Protein AF-0000000075210326 (afdb_homodimer)

Solvent-accessible surface area (backbone atoms only — not comparable to full-atom values): 16883 Å² total; per-residue (Å²): 134,67,89,59,64,75,85,53,60,90,52,55,66,62,52,62,64,33,47,84,42,74,38,78,44,69,46,50,78,90,45,45,40,100,87,65,28,50,34,75,48,53,53,46,46,52,51,47,56,32,49,53,53,49,34,49,74,72,54,50,42,68,47,45,66,36,90,82,41,57,40,36,78,38,71,43,32,43,36,39,40,54,69,43,90,50,46,75,69,36,42,40,38,32,26,42,34,67,70,48,75,60,66,34,34,35,34,35,37,37,42,28,21,36,85,84,67,46,67,28,32,39,33,38,35,33,40,32,32,26,26,64,89,77,70,39,80,35,66,56,54,69,70,58,45,50,54,56,50,50,52,37,49,59,36,71,99,132,67,89,60,62,76,84,54,59,89,51,54,67,63,52,61,64,34,48,84,42,73,37,79,46,68,47,50,80,89,46,47,40,98,86,65,28,50,34,75,47,53,54,47,47,52,51,46,56,34,48,54,55,49,35,49,75,72,52,50,41,69,48,45,67,37,90,81,41,56,40,36,76,39,71,43,32,42,36,38,39,55,68,42,91,49,47,76,71,37,42,40,38,30,25,44,34,66,70,47,76,60,66,33,32,35,34,35,38,38,42,29,22,37,85,84,67,46,67,29,30,39,34,38,34,32,40,33,31,26,26,66,89,76,70,37,80,34,67,56,53,68,70,58,47,50,54,54,50,49,52,38,50,57,36,72,98

Organism: NCBI:txid2021314

Radius of gyration: 19.9 Å; Cα contacts (8 Å, |Δi|>4): 584; chains: 2; bounding box: 48×57×44 Å

pLDDT: mean 94.74, std 9.64, range [28.62, 98.94]

Nearest PDB structures (foldseek):
  6fdg-assembly1_D  TM=8.871E-01  e=4.784E-11  Staphylococcus aureus
  4k00-assembly1_A  TM=8.869E-01  e=6.833E-11  Synechocystis sp. PCC 6803 substr. Kazusa
  5kl9-assembly1_B  TM=9.007E-01  e=1.666E-10  Escherichia coli O157:H7
  3ck1-assembly1_A  TM=8.760E-01  e=6.833E-11  Cupriavidus pinatubonensis JMP134
  5eo2-assembly2_C  TM=8.445E-01  e=1.052E-09  Staphylococcus aureus subsp. aureus Mu50

Foldseek 3Di:
DPCPPVVCPDCVVLSVQLFDAKDKDAADPVQADPVQFRDPVVVVVVVVVRVVVVCVVLVNCVQQVDDPRQKHKDWPDKDKDFDATHHHGKMKMKTKAWDADDFFKTKMKIFIAIPVRHTGMIMMTMIGIAGPVPRHGDGDDPVSVVSNVVRSVVSND/DPPPPVVCPDCVVLSVQLFDAKDKDAADPVQADPVQFRDPVVVVVVVVVRVVVVCVVLVNCVQQVDVPRQKHKDWPDKDKDFDATHHHGKMKMKTKAWDADDFFKTKMKIFIAIPVRHTGMIMMTMIGIAGPVPRHGDGDDPVSVVSNVVRSVVSND

Structure (mmCIF, N/CA/C/O backbone):
data_AF-0000000075210326-model_v1
#
loop_
_entity.id
_entity.type
_entity.pdbx_description
1 polymer 'Acyl-CoA thioester hydrolase'
#
loop_
_atom_site.group_PDB
_atom_site.id
_atom_site.type_symbol
_atom_site.label_atom_id
_atom_site.label_alt_id
_atom_site.label_comp_id
_atom_site.label_asym_id
_atom_site.label_entity_id
_atom_site.label_seq_id
_atom_site.pdbx_PDB_ins_code
_atom_site.Cartn_x
_atom_site.Cartn_y
_atom_site.Cartn_z
_atom_site.occupancy
_atom_site.B_iso_or_equiv
_atom_site.auth_seq_id
_atom_site.auth_comp_id
_atom_site.auth_asym_id
_atom_site.auth_atom_id
_atom_site.pdbx_PDB_model_num
ATOM 1 N N . MET A 1 1 ? -12.781 -13.57 6.102 1 28.62 1 MET A N 1
ATOM 2 C CA . MET A 1 1 ? -11.805 -12.656 5.512 1 28.62 1 MET A CA 1
ATOM 3 C C . MET A 1 1 ? -11.352 -11.617 6.527 1 28.62 1 MET A C 1
ATOM 5 O O . MET A 1 1 ? -11.539 -10.414 6.324 1 28.62 1 MET A O 1
ATOM 9 N N . ASP A 1 2 ? -11.375 -12.086 7.652 1 38.94 2 ASP A N 1
ATOM 10 C CA . ASP A 1 2 ? -11.023 -11.398 8.891 1 38.94 2 ASP A CA 1
ATOM 11 C C . ASP A 1 2 ? -9.617 -10.797 8.805 1 38.94 2 ASP A C 1
ATOM 13 O O . ASP A 1 2 ? -9.016 -10.461 9.828 1 38.94 2 ASP A O 1
ATOM 17 N N . GLY A 1 3 ? -8.781 -11.172 7.746 1 45.88 3 GLY A N 1
ATOM 18 C CA . GLY A 1 3 ? -7.387 -10.766 7.746 1 45.88 3 GLY A CA 1
ATOM 19 C C . GLY A 1 3 ? -7.188 -9.336 8.203 1 45.88 3 GLY A C 1
ATOM 20 O O . GLY A 1 3 ? -7.078 -8.422 7.383 1 45.88 3 GLY A O 1
ATOM 21 N N . ARG A 1 4 ? -7.824 -9.016 9.328 1 50.19 4 ARG A N 1
ATOM 22 C CA . ARG A 1 4 ? -8.367 -7.98 10.203 1 50.19 4 ARG A CA 1
ATOM 23 C C . ARG A 1 4 ? -7.32 -6.91 10.5 1 50.19 4 ARG A C 1
ATOM 25 O O . ARG A 1 4 ? -6.156 -7.227 10.766 1 50.19 4 ARG A O 1
ATOM 32 N N . SER A 1 5 ? -7.391 -5.762 9.68 1 73.06 5 SER A N 1
ATOM 33 C CA . SER A 1 5 ? -6.605 -4.547 9.891 1 73.06 5 SER A CA 1
ATOM 34 C C . SER A 1 5 ? -6.273 -4.352 11.367 1 73.06 5 SER A C 1
ATOM 36 O O . SER A 1 5 ? -7.086 -3.809 12.125 1 73.06 5 SER A O 1
ATOM 38 N N . SER A 1 6 ? -5.133 -4.926 11.773 1 83.81 6 SER A N 1
ATOM 39 C CA . SER A 1 6 ? -4.711 -4.824 13.164 1 83.81 6 SER A CA 1
ATOM 40 C C . SER A 1 6 ? -4.73 -3.375 13.641 1 83.81 6 SER A C 1
ATOM 42 O O . SER A 1 6 ? -4.875 -3.111 14.836 1 83.81 6 SER A O 1
ATOM 44 N N . TYR A 1 7 ? -4.762 -2.465 12.75 1 91.81 7 TYR A N 1
ATOM 45 C CA . TYR A 1 7 ? -4.691 -1.061 13.133 1 91.81 7 TYR A CA 1
ATOM 46 C C . TYR A 1 7 ? -6.07 -0.531 13.516 1 91.81 7 TYR A C 1
ATOM 48 O O . TYR A 1 7 ? -6.184 0.545 14.109 1 91.81 7 TYR A O 1
ATOM 56 N N . ILE A 1 8 ? -7.129 -1.133 13.242 1 92.62 8 ILE A N 1
ATOM 57 C CA . ILE A 1 8 ? -8.477 -0.679 13.555 1 92.62 8 ILE A CA 1
ATOM 58 C C . ILE A 1 8 ? -8.812 -1.021 15.008 1 92.62 8 ILE A C 1
ATOM 60 O O . ILE A 1 8 ? -9.578 -0.303 15.656 1 92.62 8 ILE A O 1
ATOM 64 N N . GLY A 1 9 ? -8.211 -2.02 15.547 1 89.44 9 GLY A N 1
ATOM 65 C CA . GLY A 1 9 ? -8.523 -2.457 16.906 1 89.44 9 GLY A CA 1
ATOM 66 C C . GLY A 1 9 ? -9.828 -3.234 16.984 1 89.44 9 GLY A C 1
ATOM 67 O O . GLY A 1 9 ? -10.375 -3.662 15.969 1 89.44 9 GLY A O 1
ATOM 68 N N . GLU A 1 10 ? -10.32 -3.361 18.219 1 87.56 10 GLU A N 1
ATOM 69 C CA . GLU A 1 10 ? -11.461 -4.242 18.469 1 87.56 10 GLU A CA 1
ATOM 70 C C . GLU A 1 10 ? -12.781 -3.498 18.281 1 87.56 10 GLU A C 1
ATOM 72 O O . GLU A 1 10 ? -13.805 -4.109 17.953 1 87.56 10 GLU A O 1
ATOM 77 N N . ASP A 1 11 ? -12.734 -2.193 18.531 1 92.44 11 ASP A N 1
ATOM 78 C CA . ASP A 1 11 ? -13.953 -1.391 18.453 1 92.44 11 ASP A CA 1
ATOM 79 C C . ASP A 1 11 ? -14.008 -0.619 17.141 1 92.44 11 ASP A C 1
ATOM 81 O O . ASP A 1 11 ? -13.695 0.573 17.094 1 92.44 11 ASP A O 1
ATOM 85 N N . LYS A 1 12 ? -14.547 -1.252 16.109 1 92.75 12 LYS A N 1
ATOM 86 C CA . LYS A 1 12 ? -14.594 -0.701 14.766 1 92.75 12 LYS A CA 1
ATOM 87 C C . LYS A 1 12 ? -15.484 0.532 14.703 1 92.75 12 LYS A C 1
ATOM 89 O O . LYS A 1 12 ? -15.203 1.477 13.961 1 92.75 12 LYS A O 1
ATOM 94 N N . GLU A 1 13 ? -16.547 0.522 15.422 1 93.56 13 GLU A N 1
ATOM 95 C CA . GLU A 1 13 ? -17.469 1.66 15.445 1 93.56 13 GLU A CA 1
ATOM 96 C C . GLU A 1 13 ? -16.797 2.898 16.031 1 93.56 13 GLU A C 1
ATOM 98 O O . GLU A 1 13 ? -16.953 4.004 15.508 1 93.56 13 GLU A O 1
ATOM 103 N N . LYS A 1 14 ? -16.188 2.678 17.125 1 94.94 14 LYS A N 1
ATOM 104 C CA . LYS A 1 14 ? -15.445 3.789 17.719 1 94.94 14 LYS A CA 1
ATOM 105 C C . LYS A 1 14 ? -14.383 4.316 16.766 1 94.94 14 LYS A C 1
ATOM 107 O O . LYS A 1 14 ? -14.242 5.531 16.594 1 94.94 14 LYS A O 1
ATOM 112 N N . TRP A 1 15 ? -13.625 3.381 16.156 1 96.69 15 TRP A N 1
ATOM 113 C CA . TRP A 1 15 ? -12.609 3.762 15.18 1 96.69 15 TRP A CA 1
ATOM 114 C C . TRP A 1 15 ? -13.219 4.609 14.062 1 96.69 15 TRP A C 1
ATOM 116 O O . TRP A 1 15 ? -12.672 5.66 13.711 1 96.69 15 TRP A O 1
ATOM 126 N N . ALA A 1 16 ? -14.336 4.211 13.562 1 95.81 16 ALA A N 1
ATOM 127 C CA . ALA A 1 16 ? -14.984 4.887 12.445 1 95.81 16 ALA A CA 1
ATOM 128 C C . ALA A 1 16 ? -15.516 6.258 12.859 1 95.81 16 ALA A C 1
ATOM 130 O O . ALA A 1 16 ? -15.578 7.18 12.039 1 95.81 16 ALA A O 1
ATOM 131 N N . SER A 1 17 ? -15.859 6.43 14.094 1 95.88 17 SER A N 1
ATOM 132 C CA . SER A 1 17 ? -16.453 7.672 14.578 1 95.88 17 SER A CA 1
ATOM 133 C C . SER A 1 17 ? -15.383 8.742 14.781 1 95.88 17 SER A C 1
ATOM 135 O O . SER A 1 17 ? -15.703 9.922 14.953 1 95.88 17 SER A O 1
ATOM 137 N N . GLU A 1 18 ? -14.156 8.375 14.68 1 97.12 18 GLU A N 1
ATOM 138 C CA . GLU A 1 18 ? -13.07 9.289 15.016 1 97.12 18 GLU A CA 1
ATOM 139 C C . GLU A 1 18 ? -12.578 10.039 13.781 1 97.12 18 GLU A C 1
ATOM 141 O O . GLU A 1 18 ? -11.672 10.867 13.867 1 97.12 18 GLU A O 1
ATOM 146 N N . PHE A 1 19 ? -13.172 9.734 12.664 1 97.88 19 PHE A N 1
ATOM 147 C CA . PHE A 1 19 ? -12.789 10.43 11.438 1 97.88 19 PHE A CA 1
ATOM 148 C C . PHE A 1 19 ? -13.609 11.711 11.266 1 97.88 19 PHE A C 1
ATOM 150 O O . PHE A 1 19 ? -14.836 11.656 11.164 1 97.88 19 PHE A O 1
ATOM 157 N N . GLU A 1 20 ? -12.977 12.867 11.156 1 94.31 20 GLU A N 1
ATOM 158 C CA . GLU A 1 20 ? -13.711 14.125 11.047 1 94.31 20 GLU A CA 1
ATOM 159 C C . GLU A 1 20 ? -13.43 14.805 9.711 1 94.31 20 GLU A C 1
ATOM 161 O O . GLU A 1 20 ? -14.031 15.836 9.398 1 94.31 20 GLU A O 1
ATOM 166 N N . PHE A 1 21 ? -12.484 14.359 8.992 1 98.44 21 PHE A N 1
ATOM 167 C CA . PHE A 1 21 ? -12.133 14.898 7.684 1 98.44 21 PHE A CA 1
ATOM 168 C C . PHE A 1 21 ? -12.469 13.906 6.582 1 98.44 21 PHE A C 1
ATOM 170 O O . PHE A 1 21 ? -12.242 12.703 6.734 1 98.44 21 PHE A O 1
ATOM 177 N N . GLU A 1 22 ? -12.953 14.391 5.492 1 98.38 22 GLU A N 1
ATOM 178 C CA . GLU A 1 22 ? -13.289 13.539 4.352 1 98.38 22 GLU A CA 1
ATOM 179 C C . GLU A 1 22 ? -12.969 14.242 3.033 1 98.38 22 GLU A C 1
ATOM 181 O O . GLU A 1 22 ? -13.109 15.461 2.92 1 98.38 22 GLU A O 1
ATOM 186 N N . TYR A 1 23 ? -12.562 13.523 2.057 1 98.75 23 TYR A N 1
ATOM 187 C CA . TYR A 1 23 ? -12.258 13.938 0.695 1 98.75 23 TYR A CA 1
ATOM 188 C C . TYR A 1 23 ? -12.969 13.055 -0.323 1 98.75 23 TYR A C 1
ATOM 190 O O . TYR A 1 23 ? -12.781 11.836 -0.337 1 98.75 23 TYR A O 1
ATOM 198 N N . SER A 1 24 ? -13.734 13.688 -1.245 1 98.62 24 SER A N 1
ATOM 199 C CA . SER A 1 24 ? -14.539 12.93 -2.189 1 98.62 24 SER A CA 1
ATOM 200 C C . SER A 1 24 ? -13.883 12.875 -3.564 1 98.62 24 SER A C 1
ATOM 202 O O . SER A 1 24 ? -13.375 13.883 -4.055 1 98.62 24 SER A O 1
ATOM 204 N N . LEU A 1 25 ? -13.953 11.695 -4.133 1 98 25 LEU A N 1
ATOM 205 C CA . LEU A 1 25 ? -13.422 11.5 -5.477 1 98 25 LEU A CA 1
ATOM 206 C C . LEU A 1 25 ? -14.391 10.688 -6.332 1 98 25 LEU A C 1
ATOM 208 O O . LEU A 1 25 ? -15.102 9.82 -5.816 1 98 25 LEU A O 1
ATOM 212 N N . ARG A 1 26 ? -14.375 11.016 -7.598 1 98 26 ARG A N 1
ATOM 213 C CA . ARG A 1 26 ? -15.102 10.219 -8.586 1 98 26 ARG A CA 1
ATOM 214 C C . ARG A 1 26 ? -14.148 9.344 -9.391 1 98 26 ARG A C 1
ATOM 216 O O . ARG A 1 26 ? -13.148 9.836 -9.922 1 98 26 ARG A O 1
ATOM 223 N N . VAL A 1 27 ? -14.531 8.117 -9.461 1 98.56 27 VAL A N 1
ATOM 224 C CA . VAL A 1 27 ? -13.688 7.164 -10.18 1 98.56 27 VAL A CA 1
ATOM 225 C C . VAL A 1 27 ? -13.633 7.539 -11.656 1 98.56 27 VAL A C 1
ATOM 227 O O . VAL A 1 27 ? -14.672 7.809 -12.273 1 98.56 27 VAL A O 1
ATOM 230 N N . ARG A 1 28 ? -12.445 7.582 -12.242 1 97.81 28 ARG A N 1
ATOM 231 C CA . ARG A 1 28 ? -12.234 7.914 -13.648 1 97.81 28 ARG A CA 1
ATOM 232 C C . ARG A 1 28 ? -12.086 6.656 -14.492 1 97.81 28 ARG A C 1
ATOM 234 O O . ARG A 1 28 ? -11.719 5.598 -13.977 1 97.81 28 ARG A O 1
ATOM 241 N N . PHE A 1 29 ? -12.258 6.824 -15.797 1 97.12 29 PHE A N 1
ATOM 242 C CA . PHE A 1 29 ? -12.242 5.703 -16.719 1 97.12 29 PHE A CA 1
ATOM 243 C C . PHE A 1 29 ? -10.891 5.004 -16.719 1 97.12 29 PHE A C 1
ATOM 245 O O . PHE A 1 29 ? -10.82 3.775 -16.734 1 97.12 29 PHE A O 1
ATOM 252 N N . GLY A 1 30 ? -9.781 5.676 -16.656 1 97.31 30 GLY A N 1
ATOM 253 C CA . GLY A 1 30 ? -8.438 5.129 -16.766 1 97.31 30 GLY A CA 1
ATOM 254 C C . GLY A 1 30 ? -7.984 4.418 -15.5 1 97.31 30 GLY A C 1
ATOM 255 O O . GLY A 1 30 ? -6.887 3.857 -15.453 1 97.31 30 GLY A O 1
ATOM 256 N N . GLU A 1 31 ? -8.859 4.344 -14.469 1 98.38 31 GLU A N 1
ATOM 257 C CA . GLU A 1 31 ? -8.492 3.74 -13.195 1 98.38 31 GLU A CA 1
ATOM 258 C C . GLU A 1 31 ? -9.008 2.309 -13.094 1 98.38 31 GLU A C 1
ATOM 260 O O . GLU A 1 31 ? -8.727 1.607 -12.117 1 98.38 31 GLU A O 1
ATOM 265 N N . ILE A 1 32 ? -9.805 1.842 -14.125 1 97.94 32 ILE A N 1
ATOM 266 C CA . ILE A 1 32 ? -10.422 0.521 -14.164 1 97.94 32 ILE A CA 1
ATOM 267 C C . ILE A 1 32 ? -9.469 -0.476 -14.82 1 97.94 32 ILE A C 1
ATOM 269 O O . ILE A 1 32 ? -8.883 -0.191 -15.867 1 97.94 32 ILE A O 1
ATOM 273 N N . ASP A 1 33 ? -9.273 -1.66 -14.172 1 96.31 33 ASP A N 1
ATOM 274 C CA . ASP A 1 33 ? -8.32 -2.633 -14.711 1 96.31 33 ASP A CA 1
ATOM 275 C C . ASP A 1 33 ? -9.031 -3.693 -15.547 1 96.31 33 ASP A C 1
ATOM 277 O O . ASP A 1 33 ? -10.219 -3.555 -15.852 1 96.31 33 ASP A O 1
ATOM 281 N N . GLY A 1 34 ? -8.258 -4.684 -16.016 1 92.44 34 GLY A N 1
ATOM 282 C CA . GLY A 1 34 ? -8.75 -5.691 -16.938 1 92.44 34 GLY A CA 1
ATOM 283 C C . GLY A 1 34 ? -9.867 -6.539 -16.359 1 92.44 34 GLY A C 1
ATOM 284 O O . GLY A 1 34 ? -10.562 -7.238 -17.094 1 92.44 34 GLY A O 1
ATOM 285 N N . PHE A 1 35 ? -10.07 -6.477 -15.023 1 92 35 PHE A N 1
ATOM 286 C CA . PHE A 1 35 ? -11.133 -7.254 -14.391 1 92 35 PHE A CA 1
ATOM 287 C C . PHE A 1 35 ? -12.375 -6.395 -14.172 1 92 35 PHE A C 1
ATOM 289 O O . PHE A 1 35 ? -13.352 -6.848 -13.57 1 92 35 PHE A O 1
ATOM 296 N N . GLY A 1 36 ? -12.297 -5.105 -14.602 1 93.56 36 GLY A N 1
ATOM 297 C CA . GLY A 1 36 ? -13.469 -4.238 -14.602 1 93.56 36 GLY A CA 1
ATOM 298 C C . GLY A 1 36 ? -13.664 -3.504 -13.289 1 93.56 36 GLY A C 1
ATOM 299 O O . GLY A 1 36 ? -14.758 -3.027 -12.992 1 93.56 36 GLY A O 1
ATOM 300 N N . HIS A 1 37 ? -12.641 -3.432 -12.453 1 96.69 37 HIS A N 1
ATOM 301 C CA . HIS A 1 37 ? -12.672 -2.742 -11.172 1 96.69 37 HIS A CA 1
ATOM 302 C C . HIS A 1 37 ? -11.578 -1.687 -11.086 1 96.69 37 HIS A C 1
ATOM 304 O O . HIS A 1 37 ? -10.633 -1.695 -11.883 1 96.69 37 HIS A O 1
ATOM 310 N N . VAL A 1 38 ? -11.766 -0.79 -10.164 1 98.62 38 VAL A N 1
ATOM 311 C CA . VAL A 1 38 ? -10.633 0.081 -9.867 1 98.62 38 VAL A CA 1
ATOM 312 C C . VAL A 1 38 ? -9.406 -0.764 -9.508 1 98.62 38 VAL A C 1
ATOM 314 O O . VAL A 1 38 ? -9.492 -1.664 -8.672 1 98.62 38 VAL A O 1
ATOM 317 N N . ASN A 1 39 ? -8.297 -0.49 -10.156 1 98.5 39 ASN A N 1
ATOM 318 C CA . ASN A 1 39 ? -7.043 -1.177 -9.859 1 98.5 39 ASN A CA 1
ATOM 319 C C . ASN A 1 39 ? -6.609 -0.949 -8.414 1 98.5 39 ASN A C 1
ATOM 321 O O . ASN A 1 39 ? -6.699 0.168 -7.906 1 98.5 39 ASN A O 1
ATOM 325 N N . ASN A 1 40 ? -6.133 -1.999 -7.789 1 98.62 40 ASN A N 1
ATOM 326 C CA . ASN A 1 40 ? -5.758 -1.916 -6.379 1 98.62 40 ASN A CA 1
ATOM 327 C C . ASN A 1 40 ? -4.727 -0.818 -6.137 1 98.62 40 ASN A C 1
ATOM 329 O O . ASN A 1 40 ? -4.73 -0.179 -5.082 1 98.62 40 ASN A O 1
ATOM 333 N N . THR A 1 41 ? -3.779 -0.6 -7.062 1 98.81 41 THR A N 1
ATOM 334 C CA . THR A 1 41 ? -2.742 0.408 -6.871 1 98.81 41 THR A CA 1
ATOM 335 C C . THR A 1 41 ? -3.342 1.811 -6.875 1 98.81 41 THR A C 1
ATOM 337 O O . THR A 1 41 ? -2.785 2.732 -6.277 1 98.81 41 THR A O 1
ATOM 340 N N . ARG A 1 42 ? -4.461 2.008 -7.562 1 98.81 42 ARG A N 1
ATOM 341 C CA . ARG A 1 42 ? -5.105 3.314 -7.645 1 98.81 42 ARG A CA 1
ATOM 342 C C . ARG A 1 42 ? -5.66 3.738 -6.289 1 98.81 42 ARG A C 1
ATOM 344 O O . ARG A 1 42 ? -5.75 4.934 -5.996 1 98.81 42 ARG A O 1
ATOM 351 N N . VAL A 1 43 ? -5.988 2.814 -5.445 1 98.88 43 VAL A N 1
ATOM 352 C CA . VAL A 1 43 ? -6.516 3.121 -4.121 1 98.88 43 VAL A CA 1
ATOM 353 C C . VAL A 1 43 ? -5.48 3.916 -3.324 1 98.88 43 VAL A C 1
ATOM 355 O O . VAL A 1 43 ? -5.836 4.805 -2.549 1 98.88 43 VAL A O 1
ATOM 358 N N . PHE A 1 44 ? -4.223 3.604 -3.535 1 98.88 44 PHE A N 1
ATOM 359 C CA . PHE A 1 44 ? -3.184 4.359 -2.848 1 98.88 44 PHE A CA 1
ATOM 360 C C . PHE A 1 44 ? -3.107 5.785 -3.383 1 98.88 44 PHE A C 1
ATOM 362 O O . PHE A 1 44 ? -2.684 6.699 -2.672 1 98.88 44 PHE A O 1
ATOM 369 N N . VAL A 1 45 ? -3.469 6.008 -4.602 1 98.81 45 VAL A N 1
ATOM 370 C CA . VAL A 1 45 ? -3.584 7.363 -5.137 1 98.81 45 VAL A CA 1
ATOM 371 C C . VAL A 1 45 ? -4.734 8.094 -4.449 1 98.81 45 VAL A C 1
ATOM 373 O O . VAL A 1 45 ? -4.617 9.273 -4.113 1 98.81 45 VAL A O 1
ATOM 376 N N . TYR A 1 46 ? -5.848 7.363 -4.234 1 98.88 46 TYR A N 1
ATOM 377 C CA . TYR A 1 46 ? -6.953 7.965 -3.492 1 98.88 46 TYR A CA 1
ATOM 378 C C . TYR A 1 46 ? -6.508 8.383 -2.096 1 98.88 46 TYR A C 1
ATOM 380 O O . TYR A 1 46 ? -6.816 9.492 -1.646 1 98.88 46 TYR A O 1
ATOM 388 N N . MET A 1 47 ? -5.801 7.492 -1.417 1 98.94 47 MET A N 1
ATOM 389 C CA . MET A 1 47 ? -5.285 7.805 -0.088 1 98.94 47 MET A CA 1
ATOM 390 C C . MET A 1 47 ? -4.375 9.031 -0.132 1 98.94 47 MET A C 1
ATOM 392 O O . MET A 1 47 ? -4.43 9.883 0.754 1 98.94 47 MET A O 1
ATOM 396 N N . GLU A 1 48 ? -3.541 9.086 -1.15 1 98.88 48 GLU A N 1
ATOM 397 C CA . GLU A 1 48 ? -2.631 10.219 -1.29 1 98.88 48 GLU A CA 1
ATOM 398 C C . GLU A 1 48 ? -3.4 11.523 -1.49 1 98.88 48 GLU A C 1
ATOM 400 O O . GLU A 1 48 ? -3.102 12.531 -0.846 1 98.88 48 GLU A O 1
ATOM 405 N N . GLU A 1 49 ? -4.344 11.523 -2.377 1 98.69 49 GLU A N 1
ATOM 406 C CA . GLU A 1 49 ? -5.125 12.727 -2.621 1 98.69 49 GLU A CA 1
ATOM 407 C C . GLU A 1 49 ? -5.82 13.203 -1.348 1 98.69 49 GLU A C 1
ATOM 409 O O . GLU A 1 49 ? -5.801 14.398 -1.03 1 98.69 49 GLU A O 1
ATOM 414 N N . ALA A 1 50 ? -6.387 12.273 -0.64 1 98.88 50 ALA A N 1
ATOM 415 C CA . ALA A 1 50 ? -7.074 12.602 0.606 1 98.88 50 ALA A CA 1
ATOM 416 C C . ALA A 1 50 ? -6.09 13.109 1.657 1 98.88 50 ALA A C 1
ATOM 418 O O . ALA A 1 50 ? -6.375 14.078 2.369 1 98.88 50 ALA A O 1
ATOM 419 N N . ARG A 1 51 ? -4.945 12.461 1.764 1 98.56 51 ARG A N 1
ATOM 420 C CA . ARG A 1 51 ? -3.916 12.844 2.723 1 98.56 51 ARG A CA 1
ATOM 421 C C . ARG A 1 51 ? -3.42 14.266 2.457 1 98.56 51 ARG A C 1
ATOM 423 O O . ARG A 1 51 ? -3.242 15.047 3.389 1 98.56 51 ARG A O 1
ATOM 430 N N . ILE A 1 52 ? -3.176 14.57 1.171 1 97.94 52 ILE A N 1
ATOM 431 C CA . ILE A 1 52 ? -2.689 15.898 0.796 1 97.94 52 ILE A CA 1
ATOM 432 C C . ILE A 1 52 ? -3.738 16.953 1.15 1 97.94 52 ILE A C 1
ATOM 434 O O . ILE A 1 52 ? -3.41 18 1.717 1 97.94 52 ILE A O 1
ATOM 438 N N . ALA A 1 53 ? -5.012 16.688 0.836 1 98.56 53 ALA A N 1
ATOM 439 C CA . ALA A 1 53 ? -6.094 17.594 1.225 1 98.56 53 ALA A CA 1
ATOM 440 C C . ALA A 1 53 ? -6.152 17.75 2.74 1 98.56 53 ALA A C 1
ATOM 442 O O . ALA A 1 53 ? -6.379 18.859 3.242 1 98.56 53 ALA A O 1
ATOM 443 N N . PHE A 1 54 ? -5.961 16.703 3.469 1 98.69 54 PHE A N 1
ATOM 444 C CA . PHE A 1 54 ? -5.945 16.734 4.926 1 98.69 54 PHE A CA 1
ATOM 445 C C . PHE A 1 54 ? -4.797 17.594 5.441 1 98.69 54 PHE A C 1
ATOM 447 O O . PHE A 1 54 ? -4.984 18.422 6.332 1 98.69 54 PHE A O 1
ATOM 454 N N . PHE A 1 55 ? -3.607 17.406 4.836 1 98 55 PHE A N 1
ATOM 455 C CA . PHE A 1 55 ? -2.459 18.234 5.207 1 98 55 PHE A CA 1
ATOM 456 C C . PHE A 1 55 ? -2.766 19.719 5.012 1 98 55 PHE A C 1
ATOM 458 O O . PHE A 1 55 ? -2.393 20.547 5.844 1 98 55 PHE A O 1
ATOM 465 N N . ARG A 1 56 ? -3.379 20 3.9 1 97.19 56 ARG A N 1
ATOM 466 C CA . ARG A 1 56 ? -3.766 21.391 3.641 1 97.19 56 ARG A CA 1
ATOM 467 C C . ARG A 1 56 ? -4.691 21.906 4.734 1 97.19 56 ARG A C 1
ATOM 469 O O . ARG A 1 56 ? -4.516 23.031 5.223 1 97.19 56 ARG A O 1
ATOM 476 N N . SER A 1 57 ? -5.641 21.109 5.152 1 97.25 57 SER A N 1
ATOM 477 C CA . SER A 1 57 ? -6.605 21.5 6.172 1 97.25 57 SER A CA 1
ATOM 478 C C . SER A 1 57 ? -5.926 21.734 7.516 1 97.25 57 SER A C 1
ATOM 480 O O . SER A 1 57 ? -6.426 22.5 8.344 1 97.25 57 SER A O 1
ATOM 482 N N . LEU A 1 58 ? -4.832 21.094 7.754 1 96.25 58 LEU A N 1
ATOM 483 C CA . LEU A 1 58 ? -4.086 21.234 9 1 96.25 58 LEU A CA 1
ATOM 484 C C . LEU A 1 58 ? -3.098 22.391 8.922 1 96.25 58 LEU A C 1
ATOM 486 O O . LEU A 1 58 ? -2.428 22.703 9.906 1 96.25 58 LEU A O 1
ATOM 490 N N . GLY A 1 59 ? -2.898 22.953 7.707 1 95.12 59 GLY A N 1
ATOM 491 C CA . GLY A 1 59 ? -1.97 24.047 7.508 1 95.12 59 GLY A CA 1
ATOM 492 C C . GLY A 1 59 ? -0.533 23.594 7.332 1 95.12 59 GLY A C 1
ATOM 493 O O . GLY A 1 59 ? 0.39 24.406 7.359 1 95.12 59 GLY A O 1
ATOM 494 N N . LEU A 1 60 ? -0.299 22.375 7.145 1 95.88 60 LEU A N 1
ATOM 495 C CA . LEU A 1 60 ? 1.051 21.828 7.059 1 95.88 60 LEU A CA 1
ATOM 496 C C . LEU A 1 60 ? 1.667 22.109 5.695 1 95.88 60 LEU A C 1
ATOM 498 O O . LEU A 1 60 ? 2.893 22.109 5.547 1 95.88 60 LEU A O 1
ATOM 502 N N . MET A 1 61 ? 0.835 22.297 4.688 1 94 61 MET A N 1
ATOM 503 C CA . MET A 1 61 ? 1.334 22.5 3.33 1 94 61 MET A CA 1
ATOM 504 C C . MET A 1 61 ? 1.995 23.859 3.188 1 94 61 MET A C 1
ATOM 506 O O . MET A 1 61 ? 2.73 24.109 2.229 1 94 61 MET A O 1
ATOM 510 N N . ASN A 1 62 ? 1.727 24.75 4.156 1 90.81 62 ASN A N 1
ATOM 511 C CA . ASN A 1 62 ? 2.412 26.031 4.16 1 90.81 62 ASN A CA 1
ATOM 512 C C . ASN A 1 62 ? 3.924 25.859 4.285 1 90.81 62 ASN A C 1
ATOM 514 O O . ASN A 1 62 ? 4.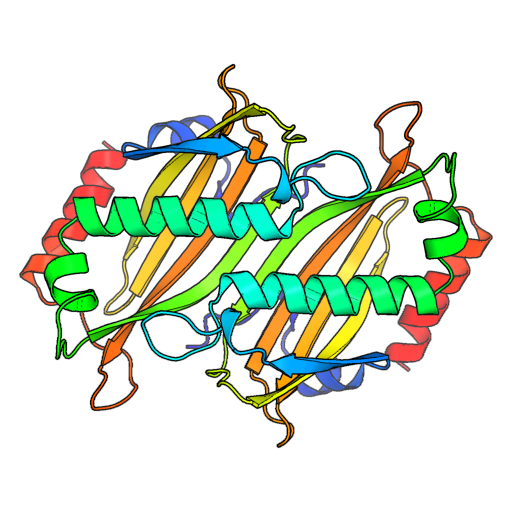691 26.609 3.682 1 90.81 62 ASN A O 1
ATOM 518 N N . ASP A 1 63 ? 4.328 24.906 4.996 1 88.81 63 ASP A N 1
ATOM 519 C CA . ASP A 1 63 ? 5.75 24.625 5.191 1 88.81 63 ASP A CA 1
ATOM 520 C C . ASP A 1 63 ? 6.254 23.594 4.184 1 88.81 63 ASP A C 1
ATOM 522 O O . ASP A 1 63 ? 7.25 23.828 3.498 1 88.81 63 ASP A O 1
ATOM 526 N N . TRP A 1 64 ? 5.559 22.516 4.004 1 92.69 64 TRP A N 1
ATOM 527 C CA . TRP A 1 64 ? 6.004 21.406 3.182 1 92.69 64 TRP A CA 1
ATOM 528 C C . TRP A 1 64 ? 5.945 21.75 1.699 1 92.69 64 TRP A C 1
ATOM 530 O O . TRP A 1 64 ? 6.727 21.234 0.899 1 92.69 64 TRP A O 1
ATOM 540 N N . GLY A 1 65 ? 5.016 22.547 1.284 1 84.19 65 GLY A N 1
ATOM 541 C CA . GLY A 1 65 ? 4.773 22.812 -0.124 1 84.19 65 GLY A CA 1
ATOM 542 C C . GLY A 1 65 ? 5.438 24.094 -0.606 1 84.19 65 GLY A C 1
ATOM 543 O O . GLY A 1 65 ? 5.43 24.391 -1.803 1 84.19 65 GLY A O 1
ATOM 544 N N . SER A 1 66 ? 5.996 24.922 0.264 1 84.19 66 SER A N 1
ATOM 545 C CA . SER A 1 66 ? 6.555 26.219 -0.092 1 84.19 66 SER A CA 1
ATOM 546 C C . SER A 1 66 ? 7.906 26.062 -0.779 1 84.19 66 SER A C 1
ATOM 548 O O . SER A 1 66 ? 8.648 25.109 -0.51 1 84.19 66 SER A O 1
ATOM 550 N N . GLN A 1 67 ? 8.07 26.984 -1.814 1 80.38 67 GLN A N 1
ATOM 551 C CA . GLN A 1 67 ? 9.375 27.031 -2.465 1 80.38 67 GLN A CA 1
ATOM 552 C C . GLN A 1 67 ? 10.492 27.266 -1.449 1 80.38 67 GLN A C 1
ATOM 554 O O . GLN A 1 67 ? 10.414 28.203 -0.645 1 80.38 67 GLN A O 1
ATOM 559 N N . GLY A 1 68 ? 11.391 26.453 -1.324 1 82.06 68 GLY A N 1
ATOM 560 C CA . GLY A 1 68 ? 12.531 26.609 -0.439 1 82.06 68 GLY A CA 1
ATOM 561 C C . GLY A 1 68 ? 12.289 26.078 0.958 1 82.06 68 GLY A C 1
ATOM 562 O O . GLY A 1 68 ? 13.016 26.406 1.895 1 82.06 68 GLY A O 1
ATOM 563 N N . SER A 1 69 ? 11.195 25.438 1.079 1 87.94 69 SER A N 1
ATOM 564 C CA . SER A 1 69 ? 10.906 24.875 2.391 1 87.94 69 SER A CA 1
ATOM 565 C C . SER A 1 69 ? 12.047 23.984 2.875 1 87.94 69 SER A C 1
ATOM 567 O O . SER A 1 69 ? 12.672 23.281 2.082 1 87.94 69 SER A O 1
ATOM 569 N N . GLU A 1 70 ? 12.266 24.141 4.188 1 93.25 70 GLU A N 1
ATOM 570 C CA . GLU A 1 70 ? 13.328 23.359 4.812 1 93.25 70 GLU A CA 1
ATOM 571 C C . GLU A 1 70 ? 12.875 21.938 5.098 1 93.25 70 GLU A C 1
ATOM 573 O O . GLU A 1 70 ? 13.695 21.031 5.273 1 93.25 70 GLU A O 1
ATOM 578 N N . PHE A 1 71 ? 11.578 21.734 5.203 1 95.88 71 PHE A N 1
ATOM 579 C CA . PHE A 1 71 ? 11.055 20.422 5.594 1 95.88 71 PHE A CA 1
ATOM 580 C C . PHE A 1 71 ? 10.18 19.844 4.488 1 95.88 71 PHE A C 1
ATOM 582 O O . PHE A 1 71 ? 9.531 20.578 3.746 1 95.88 71 PHE A O 1
ATOM 589 N N . ILE A 1 72 ? 10.234 18.562 4.379 1 95.38 72 ILE A N 1
ATOM 590 C CA . ILE A 1 72 ? 9.352 17.859 3.459 1 95.38 72 ILE A CA 1
ATOM 591 C C . ILE A 1 72 ? 8.758 16.641 4.16 1 95.38 72 ILE A C 1
ATOM 593 O O . ILE A 1 72 ? 9.359 16.078 5.082 1 95.38 72 ILE A O 1
ATOM 597 N N . PRO A 1 73 ? 7.559 16.312 3.834 1 97.38 73 PRO A N 1
ATOM 598 C CA . PRO A 1 73 ? 6.992 15.055 4.332 1 97.38 73 PRO A CA 1
ATOM 599 C C . PRO A 1 73 ? 7.488 13.836 3.555 1 97.38 73 PRO A C 1
ATOM 601 O O . PRO A 1 73 ? 7.617 13.891 2.328 1 97.38 73 PRO A O 1
ATOM 604 N N . VAL A 1 74 ? 7.762 12.805 4.188 1 97.5 74 VAL A N 1
ATOM 605 C CA . VAL A 1 74 ? 8.141 11.531 3.572 1 97.5 74 VAL A CA 1
ATOM 606 C C . VAL A 1 74 ? 7.223 10.422 4.074 1 97.5 74 VAL A C 1
ATOM 608 O O . VAL A 1 74 ? 6.98 10.305 5.277 1 97.5 74 VAL A O 1
ATOM 611 N N . VAL A 1 75 ? 6.664 9.688 3.174 1 98.56 75 VAL A N 1
ATOM 612 C CA . VAL A 1 75 ? 5.898 8.5 3.537 1 98.56 75 VAL A CA 1
ATOM 613 C C . VAL A 1 75 ? 6.848 7.375 3.945 1 98.56 75 VAL A C 1
ATOM 615 O O . VAL A 1 75 ? 7.668 6.926 3.143 1 98.56 75 VAL A O 1
ATOM 618 N N . ALA A 1 76 ? 6.719 6.906 5.16 1 98.5 76 ALA A N 1
ATOM 619 C CA . ALA A 1 76 ? 7.586 5.84 5.652 1 98.5 76 ALA A CA 1
ATOM 620 C C . ALA A 1 76 ? 7.012 4.465 5.305 1 98.5 76 ALA A C 1
ATOM 622 O O . ALA A 1 76 ? 7.762 3.535 4.996 1 98.5 76 ALA A O 1
ATOM 623 N N . ASP A 1 77 ? 5.766 4.336 5.438 1 98.5 77 ASP A N 1
ATOM 624 C CA . ASP A 1 77 ? 5.082 3.104 5.059 1 98.5 77 ASP A CA 1
ATOM 625 C C . ASP A 1 77 ? 3.615 3.367 4.73 1 98.5 77 ASP A C 1
ATOM 627 O O . ASP A 1 77 ? 3.072 4.418 5.086 1 98.5 77 ASP A O 1
ATOM 631 N N . LEU A 1 78 ? 3.047 2.465 3.994 1 98.62 78 LEU A N 1
ATOM 632 C CA . LEU A 1 78 ? 1.624 2.463 3.672 1 98.62 78 LEU A CA 1
ATOM 633 C C . LEU A 1 78 ? 1.059 1.046 3.717 1 98.62 78 LEU A C 1
ATOM 635 O O . LEU A 1 78 ? 1.726 0.094 3.305 1 98.62 78 LEU A O 1
ATOM 639 N N . GLN A 1 79 ? -0.165 0.961 4.141 1 98.44 79 GLN A N 1
ATOM 640 C CA . GLN A 1 79 ? -0.916 -0.291 4.141 1 98.44 79 GLN A CA 1
ATOM 641 C C . GLN A 1 79 ? -2.375 -0.057 3.766 1 98.44 79 GLN A C 1
ATOM 643 O O . GLN A 1 79 ? -2.975 0.943 4.168 1 98.44 79 GLN A O 1
ATOM 648 N N . CYS A 1 80 ? -2.922 -0.963 3.055 1 98.62 80 CYS A N 1
ATOM 649 C CA . CYS A 1 80 ? -4.32 -0.91 2.648 1 98.62 80 CYS A CA 1
ATOM 650 C C . CYS A 1 80 ? -4.969 -2.287 2.736 1 98.62 80 CYS A C 1
ATOM 652 O O . CYS A 1 80 ? -4.359 -3.287 2.352 1 98.62 80 CYS A O 1
ATOM 654 N N . ASP A 1 81 ? -6.109 -2.367 3.262 1 98.56 81 ASP A N 1
ATOM 655 C CA . ASP A 1 81 ? -6.98 -3.539 3.232 1 98.56 81 ASP A CA 1
ATOM 656 C C . ASP A 1 81 ? -8.203 -3.295 2.344 1 98.56 81 ASP A C 1
ATOM 658 O O . ASP A 1 81 ? -8.977 -2.369 2.586 1 98.56 81 ASP A O 1
ATOM 662 N N . TYR A 1 82 ? -8.328 -4.109 1.348 1 98.56 82 TYR A N 1
ATOM 663 C CA . TYR A 1 82 ? -9.43 -3.963 0.405 1 98.56 82 TYR A CA 1
ATOM 664 C C . TYR A 1 82 ? -10.664 -4.73 0.881 1 98.56 82 TYR A C 1
ATOM 666 O O . TYR A 1 82 ? -10.57 -5.918 1.194 1 98.56 82 TYR A O 1
ATOM 674 N N . VAL A 1 83 ? -11.812 -4.062 0.917 1 97.88 83 VAL A N 1
ATOM 675 C CA . VAL A 1 83 ? -12.984 -4.641 1.562 1 97.88 83 VAL A CA 1
ATOM 676 C C . VAL A 1 83 ? -14.047 -4.953 0.512 1 97.88 83 VAL A C 1
ATOM 678 O O . VAL A 1 83 ? -14.648 -6.027 0.532 1 97.88 83 VAL A O 1
ATOM 681 N N . ARG A 1 84 ? -14.344 -4.012 -0.381 1 97.19 84 ARG A N 1
ATOM 682 C CA . ARG A 1 84 ? -15.344 -4.168 -1.436 1 97.19 84 ARG A CA 1
ATOM 683 C C . ARG A 1 84 ? -14.812 -3.641 -2.768 1 97.19 84 ARG A C 1
ATOM 685 O O . ARG A 1 84 ? -13.945 -2.771 -2.797 1 97.19 84 ARG A O 1
ATOM 692 N N . GLN A 1 85 ? -15.383 -4.16 -3.826 1 96.25 85 GLN A N 1
ATOM 693 C CA . GLN A 1 85 ? -15.008 -3.686 -5.152 1 96.25 85 GLN A CA 1
ATOM 694 C C . GLN A 1 85 ? -15.445 -2.238 -5.363 1 96.25 85 GLN A C 1
ATOM 696 O O . GLN A 1 85 ? -16.469 -1.805 -4.816 1 96.25 85 GLN A O 1
ATOM 701 N N . ILE A 1 86 ? -14.68 -1.474 -6.031 1 98.44 86 ILE A N 1
ATOM 702 C CA . ILE A 1 86 ? -14.984 -0.119 -6.473 1 98.44 86 ILE A CA 1
ATOM 703 C C . ILE A 1 86 ? -15.125 -0.093 -7.996 1 98.44 86 ILE A C 1
ATOM 705 O O . ILE A 1 86 ? -14.266 -0.605 -8.711 1 98.44 86 ILE A O 1
ATOM 709 N N . LEU A 1 87 ? -16.172 0.512 -8.555 1 97.56 87 LEU A N 1
ATOM 710 C CA . LEU A 1 87 ? -16.484 0.439 -9.977 1 97.56 87 LEU A CA 1
ATOM 711 C C . LEU A 1 87 ? -16.391 1.815 -10.625 1 97.56 87 LEU A C 1
ATOM 713 O O . LEU A 1 87 ? -16.391 2.834 -9.93 1 97.56 87 LEU A O 1
ATOM 717 N N . TYR A 1 88 ? -16.344 1.761 -11.961 1 97.75 88 TYR A N 1
ATOM 718 C CA . TYR A 1 88 ? -16.359 3.004 -12.727 1 97.75 88 TYR A CA 1
ATOM 719 C C . TYR A 1 88 ? -17.609 3.824 -12.383 1 97.75 88 TYR A C 1
ATOM 721 O O . TYR A 1 88 ? -18.703 3.281 -12.273 1 97.75 88 TYR A O 1
ATOM 729 N N . GLY A 1 89 ? -17.328 5.133 -12.219 1 95.12 89 GLY A N 1
ATOM 730 C CA . GLY A 1 89 ? -18.438 6.043 -11.961 1 95.12 89 GLY A CA 1
ATOM 731 C C . GLY A 1 89 ? -18.781 6.145 -10.484 1 95.12 89 GLY A C 1
ATOM 732 O O . GLY A 1 89 ? -19.547 7.035 -10.086 1 95.12 89 GLY A O 1
ATOM 733 N N . ASP A 1 90 ? -18.312 5.23 -9.641 1 97.56 90 ASP A N 1
ATOM 734 C CA . ASP A 1 90 ? -18.547 5.312 -8.203 1 97.56 90 ASP A CA 1
ATOM 735 C C . ASP A 1 90 ? -17.953 6.598 -7.629 1 97.56 90 ASP A C 1
ATOM 737 O O . ASP A 1 90 ? -16.984 7.137 -8.164 1 97.56 90 ASP A O 1
ATOM 741 N N . THR A 1 91 ? -18.578 7.07 -6.656 1 98.31 91 THR A N 1
ATOM 742 C CA . THR A 1 91 ? -17.969 8.039 -5.762 1 98.31 91 THR A CA 1
ATOM 743 C C . THR A 1 91 ? -17.359 7.348 -4.547 1 98.31 91 THR A C 1
ATOM 745 O O . THR A 1 91 ? -17.953 6.438 -3.977 1 98.31 91 THR A O 1
ATOM 748 N N . VAL A 1 92 ? -16.141 7.688 -4.23 1 98.81 92 VAL A N 1
ATOM 749 C CA . VAL A 1 92 ? -15.469 7.203 -3.025 1 98.81 92 VAL A CA 1
ATOM 750 C C . VAL A 1 92 ? -15.172 8.375 -2.096 1 98.81 92 VAL A C 1
ATOM 752 O O . VAL A 1 92 ? -14.5 9.336 -2.494 1 98.81 92 VAL A O 1
ATOM 755 N N . ASN A 1 93 ? -15.695 8.312 -0.918 1 98.81 93 ASN A N 1
ATOM 756 C CA . ASN A 1 93 ? -15.328 9.25 0.136 1 98.81 93 ASN A CA 1
ATOM 757 C C . ASN A 1 93 ? -14.211 8.703 1.017 1 98.81 93 ASN A C 1
ATOM 759 O O . ASN A 1 93 ? -14.414 7.727 1.744 1 98.81 93 ASN A O 1
ATOM 763 N N . VAL A 1 94 ? -13.078 9.305 0.969 1 98.94 94 VAL A N 1
ATOM 764 C CA . VAL A 1 94 ? -11.93 8.859 1.748 1 98.94 94 VAL A CA 1
ATOM 765 C C . VAL A 1 94 ? -11.789 9.727 3 1 98.94 94 VAL A C 1
ATOM 767 O O . VAL A 1 94 ? -11.492 10.914 2.91 1 98.94 94 VAL A O 1
ATOM 770 N N . LYS A 1 95 ? -11.953 9.086 4.102 1 98.88 95 LYS A N 1
ATOM 771 C CA . LYS A 1 95 ? -11.781 9.758 5.387 1 98.88 95 LYS A CA 1
ATOM 772 C C . LYS A 1 95 ? -10.367 9.555 5.922 1 98.88 95 LYS A C 1
ATOM 774 O O . LYS A 1 95 ? -9.773 8.492 5.746 1 98.88 95 LYS A O 1
ATOM 779 N N . VAL A 1 96 ? -9.867 10.617 6.582 1 98.81 96 VAL A N 1
ATOM 780 C CA . VAL A 1 96 ? -8.508 10.586 7.109 1 98.81 96 VAL A CA 1
ATOM 781 C C . VAL A 1 96 ? -8.508 11.086 8.555 1 98.81 96 VAL A C 1
ATOM 783 O O . VAL A 1 96 ? -9.195 12.055 8.883 1 98.81 96 VAL A O 1
ATOM 786 N N . LYS A 1 97 ? -7.73 10.477 9.406 1 98.38 97 LYS A N 1
ATOM 787 C CA . LYS A 1 97 ? -7.531 11 10.758 1 98.38 97 LYS A CA 1
ATOM 788 C C . LYS A 1 97 ? -6.082 10.82 11.203 1 98.38 97 LYS A C 1
ATOM 790 O O . LYS A 1 97 ? -5.391 9.914 10.734 1 98.38 97 LYS A O 1
ATOM 795 N N . LEU A 1 98 ? -5.695 11.688 12.148 1 98.31 98 LEU A N 1
ATOM 796 C CA . LEU A 1 98 ? -4.461 11.477 12.898 1 98.31 98 LEU A CA 1
ATOM 797 C C . LEU A 1 98 ? -4.66 10.422 13.984 1 98.31 98 LEU A C 1
ATOM 799 O O . LEU A 1 98 ? -5.586 10.523 14.789 1 98.31 98 LEU A O 1
ATOM 803 N N . ASN A 1 99 ? -3.838 9.398 13.922 1 97.44 99 ASN A N 1
ATOM 804 C CA . ASN A 1 99 ? -3.977 8.352 14.922 1 97.44 99 ASN A CA 1
ATOM 805 C C . ASN A 1 99 ? -2.982 8.531 16.062 1 97.44 99 ASN A C 1
ATOM 807 O O . ASN A 1 99 ? -3.346 8.406 17.234 1 97.44 99 ASN A O 1
ATOM 811 N N . GLU A 1 100 ? -1.731 8.711 15.789 1 97.12 100 GLU A N 1
ATOM 812 C CA . GLU A 1 100 ? -0.659 8.93 16.75 1 97.12 100 GLU A CA 1
ATOM 813 C C . GLU A 1 100 ? 0.359 9.938 16.219 1 97.12 100 GLU A C 1
ATOM 815 O O . GLU A 1 100 ? 0.519 10.094 15.016 1 97.12 100 GLU A O 1
ATOM 820 N N . ILE A 1 101 ? 0.979 10.602 17.188 1 97.56 101 ILE A N 1
ATOM 821 C CA . ILE A 1 101 ? 2.002 11.57 16.812 1 97.56 101 ILE A CA 1
ATOM 822 C C . ILE A 1 101 ? 3.303 11.273 17.547 1 97.56 101 ILE A C 1
ATOM 824 O O . ILE A 1 101 ? 3.287 10.953 18.734 1 97.56 101 ILE A O 1
ATOM 828 N N . GLY A 1 102 ? 4.379 11.227 16.828 1 97.62 102 GLY A N 1
ATOM 829 C CA . GLY A 1 102 ? 5.719 11.156 17.391 1 97.62 102 GLY A CA 1
ATOM 830 C C . GLY A 1 102 ? 6.43 12.5 17.406 1 97.62 102 GLY A C 1
ATOM 831 O O . GLY A 1 102 ? 5.789 13.547 17.297 1 97.62 102 GLY A O 1
ATOM 832 N N . SER A 1 103 ? 7.781 12.453 17.594 1 97.81 103 SER A N 1
ATOM 833 C CA . SER A 1 103 ? 8.555 13.688 17.656 1 97.81 103 SER A CA 1
ATOM 834 C C . SER A 1 103 ? 8.688 14.328 16.281 1 97.81 103 SER A C 1
ATOM 836 O O . SER A 1 103 ? 8.766 15.555 16.172 1 97.81 103 SER A O 1
ATOM 838 N N . SER A 1 104 ? 8.781 13.516 15.242 1 98.25 104 SER A N 1
ATOM 839 C CA . SER A 1 104 ? 8.938 14.031 13.891 1 98.25 104 SER A CA 1
ATOM 840 C C . SER A 1 104 ? 7.992 13.336 12.914 1 98.25 104 SER A C 1
ATOM 842 O O . SER A 1 104 ? 8.148 13.461 11.695 1 98.25 104 SER A O 1
ATOM 844 N N . SER A 1 105 ? 7.086 12.5 13.484 1 98.5 105 SER A N 1
ATOM 845 C CA . SER A 1 105 ? 6.25 11.672 12.625 1 98.5 105 SER A CA 1
ATOM 846 C C . SER A 1 105 ? 4.824 11.578 13.156 1 98.5 105 SER A C 1
ATOM 848 O O . SER A 1 105 ? 4.559 11.945 14.297 1 98.5 105 SER A O 1
ATOM 850 N N . PHE A 1 106 ? 3.926 11.172 12.281 1 97.94 106 PHE A N 1
ATOM 851 C CA . PHE A 1 106 ? 2.602 10.781 12.75 1 97.94 106 PHE A CA 1
ATOM 852 C C . PHE A 1 106 ? 2.041 9.641 11.914 1 97.94 106 PHE A C 1
ATOM 854 O O . PHE A 1 106 ? 2.502 9.398 10.797 1 97.94 106 PHE A O 1
ATOM 861 N N . ASP A 1 107 ? 1.158 8.906 12.531 1 98.06 107 ASP A N 1
ATOM 862 C CA . ASP A 1 107 ? 0.416 7.812 11.906 1 98.06 107 ASP A CA 1
ATOM 863 C C . ASP A 1 107 ? -0.981 8.266 11.492 1 98.06 107 ASP A C 1
ATOM 865 O O . ASP A 1 107 ? -1.688 8.914 12.266 1 98.06 107 ASP A O 1
ATOM 869 N N . LEU A 1 108 ? -1.318 7.969 10.297 1 98.62 108 LEU A N 1
ATOM 870 C CA . LEU A 1 108 ? -2.645 8.273 9.766 1 98.62 108 LEU A CA 1
ATOM 871 C C . LEU A 1 108 ? -3.434 6.992 9.516 1 98.62 108 LEU A C 1
ATOM 873 O O . LEU A 1 108 ? -2.859 5.961 9.156 1 98.62 108 LEU A O 1
ATOM 877 N N . HIS A 1 109 ? -4.711 7.094 9.688 1 98.75 109 HIS A N 1
ATOM 878 C CA . HIS A 1 109 ? -5.629 6.059 9.234 1 98.75 109 HIS A CA 1
ATOM 879 C C . HIS A 1 109 ? -6.535 6.578 8.117 1 98.75 109 HIS A C 1
ATOM 881 O O . HIS A 1 109 ? -6.805 7.781 8.047 1 98.75 109 HIS A O 1
ATOM 887 N N . TYR A 1 110 ? -6.934 5.707 7.297 1 98.88 110 TYR A N 1
ATOM 888 C CA . TYR A 1 110 ? -7.816 5.984 6.172 1 98.88 110 TYR A CA 1
ATOM 889 C C . TYR A 1 110 ? -9.047 5.086 6.211 1 98.88 110 TYR A C 1
ATOM 891 O O . TYR A 1 110 ? -8.953 3.904 6.547 1 98.88 110 TYR A O 1
ATOM 899 N N . HIS A 1 111 ? -10.141 5.621 5.891 1 98.81 111 HIS A N 1
ATOM 900 C CA . HIS A 1 111 ? -11.406 4.902 5.762 1 98.81 111 HIS A CA 1
ATOM 901 C C . HIS A 1 111 ? -12.141 5.312 4.488 1 98.81 111 HIS A C 1
ATOM 903 O O . HIS A 1 111 ? -12.656 6.426 4.395 1 98.81 111 HIS A O 1
ATOM 909 N N . GLY A 1 112 ? -12.148 4.441 3.498 1 98.81 112 GLY A N 1
ATOM 910 C CA . GLY A 1 112 ? -12.875 4.68 2.26 1 98.81 112 GLY A CA 1
ATOM 911 C C . GLY A 1 112 ? -14.281 4.125 2.281 1 98.81 112 GLY A C 1
ATOM 912 O O . GLY A 1 112 ? -14.492 2.947 2.576 1 98.81 112 GLY A O 1
ATOM 913 N N . VAL A 1 113 ? -15.227 4.953 1.899 1 98.56 113 VAL A N 1
ATOM 914 C CA . VAL A 1 113 ? -16.625 4.512 1.83 1 98.56 113 VAL A CA 1
ATOM 915 C C . VAL A 1 113 ? -17.219 4.914 0.488 1 98.56 113 VAL A C 1
ATOM 917 O O . VAL A 1 113 ? -16.859 5.945 -0.083 1 98.56 113 VAL A O 1
ATOM 920 N N . ASN A 1 114 ? -18.156 4.098 -0.042 1 98.12 114 ASN A N 1
ATOM 921 C CA . ASN A 1 114 ? -18.812 4.43 -1.303 1 98.12 114 ASN A CA 1
ATOM 922 C C . ASN A 1 114 ? -20.031 5.328 -1.086 1 98.12 114 ASN A C 1
ATOM 924 O O . ASN A 1 114 ? -20.266 5.801 0.027 1 98.12 114 ASN A O 1
ATOM 928 N N . GLY A 1 115 ? -20.781 5.629 -2.184 1 96.25 115 GLY A N 1
ATOM 929 C CA . GLY A 1 115 ? -21.938 6.523 -2.129 1 96.25 115 GLY A CA 1
ATOM 930 C C . GLY A 1 115 ? -23.031 6.039 -1.197 1 96.25 115 GLY A C 1
ATOM 931 O O . GLY A 1 115 ? -23.844 6.832 -0.724 1 96.25 115 GLY A O 1
ATOM 932 N N . GLU A 1 116 ? -23.031 4.773 -0.877 1 96.25 116 GLU A N 1
ATOM 933 C CA . GLU A 1 116 ? -24.031 4.188 0.001 1 96.25 116 GLU A CA 1
ATOM 934 C C . GLU A 1 116 ? -23.547 4.129 1.444 1 96.25 116 GLU A C 1
ATOM 936 O O . GLU A 1 116 ? -24.219 3.584 2.316 1 96.25 116 GLU A O 1
ATOM 941 N N . GLY A 1 117 ? -22.359 4.551 1.673 1 95.88 117 GLY A N 1
ATOM 942 C CA . GLY A 1 117 ? -21.797 4.574 3.014 1 95.88 117 GLY A CA 1
ATOM 943 C C . GLY A 1 117 ? -21.156 3.258 3.414 1 95.88 117 GLY A C 1
ATOM 944 O O . GLY A 1 117 ? -20.812 3.055 4.582 1 95.88 117 GLY A O 1
ATOM 945 N N . LYS A 1 118 ? -20.969 2.35 2.512 1 97.5 118 LYS A N 1
ATOM 946 C CA . LYS A 1 118 ? -20.344 1.062 2.795 1 97.5 118 LYS A CA 1
ATOM 947 C C . LYS A 1 118 ? -18.828 1.146 2.643 1 97.5 118 LYS A C 1
ATOM 949 O O . LYS A 1 118 ? -18.312 1.787 1.716 1 97.5 118 LYS A O 1
ATOM 954 N N . THR A 1 119 ? -18.141 0.49 3.588 1 98.38 119 THR A N 1
ATOM 955 C CA . THR A 1 119 ? -16.672 0.478 3.545 1 98.38 119 THR A CA 1
ATOM 956 C C . THR A 1 119 ? -16.188 -0.225 2.285 1 98.38 119 THR A C 1
ATOM 958 O O . THR A 1 119 ? -16.609 -1.34 1.98 1 98.38 119 THR A O 1
ATOM 961 N N . VAL A 1 120 ? -15.258 0.427 1.559 1 98.62 120 VAL A N 1
ATOM 962 C CA . VAL A 1 120 ? -14.68 -0.196 0.371 1 98.62 120 VAL A CA 1
ATOM 963 C C . VAL A 1 120 ? -13.203 -0.491 0.607 1 98.62 120 VAL A C 1
ATOM 965 O O . VAL A 1 120 ? -12.648 -1.415 0.011 1 98.62 120 VAL A O 1
ATOM 968 N N . PHE A 1 121 ? -12.539 0.261 1.465 1 98.69 121 PHE A N 1
ATOM 969 C CA . PHE A 1 121 ? -11.195 -0.06 1.916 1 98.69 121 PHE A CA 1
ATOM 970 C C . PHE A 1 121 ? -10.883 0.646 3.229 1 98.69 121 PHE A C 1
ATOM 972 O O . PHE A 1 121 ? -11.57 1.595 3.611 1 98.69 121 PHE A O 1
ATOM 979 N N . THR A 1 122 ? -9.891 0.164 3.967 1 98.75 122 THR A N 1
ATOM 980 C CA . THR A 1 122 ? -9.258 0.845 5.09 1 98.75 122 THR A CA 1
ATOM 981 C C . THR A 1 122 ? -7.742 0.858 4.926 1 98.75 122 THR A C 1
ATOM 983 O O . THR A 1 122 ? -7.191 0.099 4.125 1 98.75 122 THR A O 1
ATOM 986 N N . GLY A 1 123 ? -7.121 1.742 5.609 1 98.44 123 GLY A N 1
ATOM 987 C CA . GLY A 1 123 ? -5.676 1.8 5.473 1 98.44 123 GLY A CA 1
ATOM 988 C C . GLY A 1 123 ? -5 2.59 6.578 1 98.44 123 GLY A C 1
ATOM 989 O O . GLY A 1 123 ? -5.672 3.152 7.445 1 98.44 123 GLY A O 1
ATOM 990 N N . ARG A 1 124 ? -3.695 2.564 6.562 1 98.31 124 ARG A N 1
ATOM 991 C CA . ARG A 1 124 ? -2.844 3.318 7.477 1 98.31 124 ARG A CA 1
ATOM 992 C C . ARG A 1 124 ? -1.513 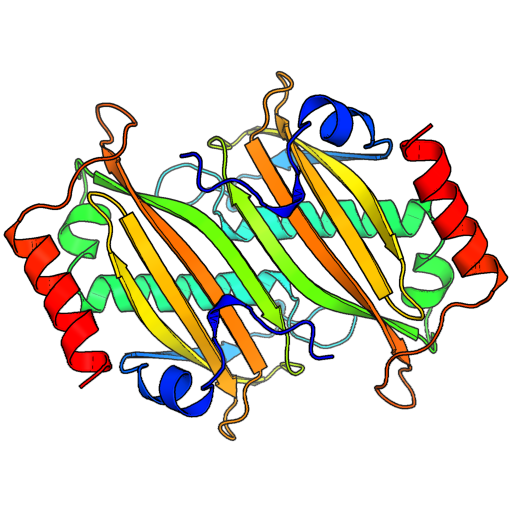3.672 6.82 1 98.31 124 ARG A C 1
ATOM 994 O O . ARG A 1 124 ? -1.115 3.049 5.836 1 98.31 124 ARG A O 1
ATOM 1001 N N . GLY A 1 125 ? -0.911 4.66 7.297 1 98.31 125 GLY A N 1
ATOM 1002 C CA . GLY A 1 125 ? 0.407 5.07 6.84 1 98.31 125 GLY A CA 1
ATOM 1003 C C . GLY A 1 125 ? 1.116 5.992 7.812 1 98.31 125 GLY A C 1
ATOM 1004 O O . GLY A 1 125 ? 0.47 6.742 8.547 1 98.31 125 GLY A O 1
ATOM 1005 N N . ARG A 1 126 ? 2.387 5.98 7.785 1 98.56 126 ARG A N 1
ATOM 1006 C CA . ARG A 1 126 ? 3.195 6.863 8.617 1 98.56 126 ARG A CA 1
ATOM 1007 C C . ARG A 1 126 ? 3.891 7.926 7.77 1 98.56 126 ARG A C 1
ATOM 1009 O O . ARG A 1 126 ? 4.453 7.617 6.715 1 98.56 126 ARG A O 1
ATOM 1016 N N . ILE A 1 127 ? 3.818 9.125 8.195 1 98.56 127 ILE A N 1
ATOM 1017 C CA . ILE A 1 127 ? 4.488 10.258 7.57 1 98.56 127 ILE A CA 1
ATOM 1018 C C . ILE A 1 127 ? 5.598 10.773 8.484 1 98.56 127 ILE A C 1
ATOM 1020 O O . ILE A 1 127 ? 5.406 10.891 9.695 1 98.56 127 ILE A O 1
ATOM 1024 N N . VAL A 1 128 ? 6.719 11.031 7.953 1 98.56 128 VAL A N 1
ATOM 1025 C CA . VAL A 1 128 ? 7.848 11.578 8.695 1 98.56 128 VAL A CA 1
ATOM 1026 C C . VAL A 1 128 ? 8.258 12.922 8.102 1 98.56 128 VAL A C 1
ATOM 1028 O O . VAL A 1 128 ? 8.383 13.055 6.879 1 98.56 128 VAL A O 1
ATOM 1031 N N . GLN A 1 129 ? 8.406 13.922 8.906 1 98.12 129 GLN A N 1
ATOM 1032 C CA . GLN A 1 129 ? 8.984 15.188 8.484 1 98.12 129 GLN A CA 1
ATOM 1033 C C . GLN A 1 129 ? 10.508 15.102 8.406 1 98.12 129 GLN A C 1
ATOM 1035 O O . GLN A 1 129 ? 11.172 14.789 9.398 1 98.12 129 GLN A O 1
ATOM 1040 N N . ILE A 1 130 ? 11.016 15.445 7.273 1 97.38 130 ILE A N 1
ATOM 1041 C CA . ILE A 1 130 ? 12.453 15.336 7.02 1 97.38 130 ILE A CA 1
ATOM 1042 C C . ILE A 1 130 ? 13.031 16.719 6.711 1 97.38 130 ILE A C 1
ATOM 1044 O O . ILE A 1 130 ? 12.414 17.5 5.984 1 97.38 130 ILE A O 1
ATOM 1048 N N . SER A 1 131 ? 14.25 16.969 7.258 1 96.56 131 SER A N 1
ATOM 1049 C CA . SER A 1 131 ? 15 18.156 6.891 1 96.56 131 SER A CA 1
ATOM 1050 C C . SER A 1 131 ? 15.656 18 5.523 1 96.56 131 SER A C 1
ATOM 1052 O O . SER A 1 131 ? 16.406 17.047 5.293 1 96.56 131 SER A O 1
ATOM 1054 N N . ARG A 1 132 ? 15.461 18.969 4.66 1 92.19 132 ARG A N 1
ATOM 1055 C CA . ARG A 1 132 ? 16.094 18.922 3.342 1 92.19 132 ARG A CA 1
ATOM 1056 C C . ARG A 1 132 ? 17.594 19.078 3.451 1 92.19 132 ARG A C 1
ATOM 1058 O O . ARG A 1 132 ? 18.344 18.453 2.689 1 92.19 132 ARG A O 1
ATOM 1065 N N . SER A 1 133 ? 17.984 19.891 4.34 1 94 133 SER A N 1
ATOM 1066 C CA . SER A 1 133 ? 19.406 20.203 4.488 1 94 133 SER A CA 1
ATOM 1067 C C . SER A 1 133 ? 20.188 19 5.027 1 94 133 SER A C 1
ATOM 1069 O O . SER A 1 133 ? 21.312 18.75 4.586 1 94 133 SER A O 1
ATOM 1071 N N . THR A 1 134 ? 19.609 18.188 5.902 1 95.5 134 THR A N 1
ATOM 1072 C CA . THR A 1 134 ? 20.359 17.125 6.559 1 95.5 134 THR A CA 1
ATOM 1073 C C . THR A 1 134 ? 19.922 15.75 6.031 1 95.5 134 THR A C 1
ATOM 1075 O O . THR A 1 134 ? 20.625 14.758 6.203 1 95.5 134 THR A O 1
ATOM 1078 N N . GLY A 1 135 ? 18.734 15.664 5.539 1 93.75 135 GLY A N 1
ATOM 1079 C CA . GLY A 1 135 ? 18.172 14.398 5.105 1 93.75 135 GLY A CA 1
ATOM 1080 C C . GLY A 1 135 ? 17.703 13.531 6.254 1 93.75 135 GLY A C 1
ATOM 1081 O O . GLY A 1 135 ? 17.469 12.336 6.078 1 93.75 135 GLY A O 1
ATOM 1082 N N . ARG A 1 136 ? 17.562 14.164 7.402 1 96.69 136 ARG A N 1
ATOM 1083 C CA . ARG A 1 136 ? 17.203 13.43 8.609 1 96.69 136 ARG A CA 1
ATOM 1084 C C . ARG A 1 136 ? 15.844 13.891 9.141 1 96.69 136 ARG A C 1
ATOM 1086 O O . ARG A 1 136 ? 15.367 14.969 8.781 1 96.69 136 ARG A O 1
ATOM 1093 N N . PRO A 1 137 ? 15.25 13.023 9.984 1 98.06 137 PRO A N 1
ATOM 1094 C CA . PRO A 1 137 ? 14 13.453 10.609 1 98.06 137 PRO A CA 1
ATOM 1095 C C . PRO A 1 137 ? 14.148 14.758 11.398 1 98.06 137 PRO A C 1
ATOM 1097 O O . PRO A 1 137 ? 15.164 14.969 12.062 1 98.06 137 PRO A O 1
ATOM 1100 N N . ALA A 1 138 ? 13.18 15.617 11.203 1 97.75 138 ALA A N 1
ATOM 1101 C CA . ALA A 1 138 ? 13.141 16.906 11.898 1 97.75 138 ALA A CA 1
ATOM 1102 C C . ALA A 1 138 ? 11.953 16.969 12.852 1 97.75 138 ALA A C 1
ATOM 1104 O O . ALA A 1 138 ? 10.812 16.734 12.445 1 97.75 138 ALA A O 1
ATOM 1105 N N . SER A 1 139 ? 12.164 17.406 14.016 1 97.69 139 SER A N 1
ATOM 1106 C CA . SER A 1 139 ? 11.117 17.469 15.031 1 97.69 139 SER A CA 1
ATOM 1107 C C . SER A 1 139 ? 10.086 18.547 14.688 1 97.69 139 SER A C 1
ATOM 1109 O O . SER A 1 139 ? 10.422 19.562 14.078 1 97.69 139 SER A O 1
ATOM 1111 N N . TRP A 1 140 ? 8.875 18.266 15.172 1 97.12 140 TRP A N 1
ATOM 1112 C CA . TRP A 1 140 ? 7.828 19.281 15.078 1 97.12 140 TRP A CA 1
ATOM 1113 C C . TRP A 1 140 ? 8.18 20.516 15.906 1 97.12 140 TRP A C 1
ATOM 1115 O O . TRP A 1 140 ? 8.719 20.391 17 1 97.12 140 TRP A O 1
ATOM 1125 N N . GLU A 1 141 ? 7.805 21.641 15.281 1 95.12 141 GLU A N 1
ATOM 1126 C CA . GLU A 1 141 ? 7.758 22.812 16.172 1 95.12 141 GLU A CA 1
ATOM 1127 C C . GLU A 1 141 ? 6.707 22.625 17.266 1 95.12 141 GLU A C 1
ATOM 1129 O O . GLU A 1 141 ? 5.648 22.031 17.016 1 95.12 141 GLU A O 1
ATOM 1134 N N . LEU A 1 142 ? 6.988 23.188 18.406 1 96.69 142 LEU A N 1
ATOM 1135 C CA . LEU A 1 142 ? 6.121 22.969 19.562 1 96.69 142 LEU A CA 1
ATOM 1136 C C . LEU A 1 142 ? 4.684 23.359 19.234 1 96.69 142 LEU A C 1
ATOM 1138 O O . LEU A 1 142 ? 3.7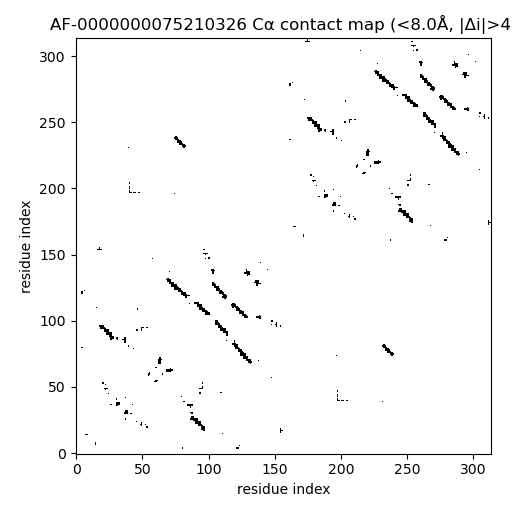54 22.609 19.531 1 96.69 142 LEU A O 1
ATOM 1142 N N . GLU A 1 143 ? 4.492 24.5 18.719 1 96 143 GLU A N 1
ATOM 1143 C CA . GLU A 1 143 ? 3.15 24.969 18.406 1 96 143 GLU A CA 1
ATOM 1144 C C . GLU A 1 143 ? 2.443 24.031 17.438 1 96 143 GLU A C 1
ATOM 1146 O O . GLU A 1 143 ? 1.257 23.734 17.594 1 96 143 GLU A O 1
ATOM 1151 N N . THR A 1 144 ? 3.117 23.594 16.438 1 95.56 144 THR A N 1
ATOM 1152 C CA . THR A 1 144 ? 2.564 22.656 15.469 1 95.56 144 THR A CA 1
ATOM 1153 C C . THR A 1 144 ? 2.186 21.344 16.141 1 95.56 144 THR A C 1
ATOM 1155 O O . THR A 1 144 ? 1.095 20.812 15.906 1 95.56 144 THR A O 1
ATOM 1158 N N . LYS A 1 145 ? 3.045 20.812 16.891 1 96.81 145 LYS A N 1
ATOM 1159 C CA . LYS A 1 145 ? 2.787 19.547 17.578 1 96.81 145 LYS A CA 1
ATOM 1160 C C . LYS A 1 145 ? 1.539 19.641 18.438 1 96.81 145 LYS A C 1
ATOM 1162 O O . LYS A 1 145 ? 0.723 18.719 18.469 1 96.81 145 LYS A O 1
ATOM 1167 N N . GLU A 1 146 ? 1.447 20.703 19.141 1 96.75 146 GLU A N 1
ATOM 1168 C CA . GLU A 1 146 ? 0.291 20.906 20 1 96.75 146 GLU A CA 1
ATOM 1169 C C . GLU A 1 146 ? -1.004 20.953 19.203 1 96.75 146 GLU A C 1
ATOM 1171 O O . GLU A 1 146 ? -2.018 20.375 19.609 1 96.75 146 GLU A O 1
ATOM 1176 N N . LYS A 1 147 ? -0.937 21.672 18.125 1 95.62 147 LYS A N 1
ATOM 1177 C CA . LYS A 1 147 ? -2.105 21.734 17.25 1 95.62 147 LYS A CA 1
ATOM 1178 C C . LYS A 1 147 ? -2.508 20.344 16.766 1 95.62 147 LYS A C 1
ATOM 1180 O O . LYS A 1 147 ? -3.693 20.016 16.734 1 95.62 147 LYS A O 1
ATOM 1185 N N . LEU A 1 148 ? -1.589 19.547 16.375 1 97 148 LEU A N 1
ATOM 1186 C CA . LEU A 1 148 ? -1.84 18.188 15.891 1 97 148 LEU A CA 1
ATOM 1187 C C . LEU A 1 148 ? -2.387 17.312 17 1 97 148 LEU A C 1
ATOM 1189 O O . LEU A 1 148 ? -3.287 16.5 16.766 1 97 148 LEU A O 1
ATOM 1193 N N . LEU A 1 149 ? -1.826 17.5 18.172 1 97.12 149 LEU A N 1
ATOM 1194 C CA . LEU A 1 149 ? -2.307 16.75 19.312 1 97.12 149 LEU A CA 1
ATOM 1195 C C . LEU A 1 149 ? -3.756 17.094 19.641 1 97.12 149 LEU A C 1
ATOM 1197 O O . LEU A 1 149 ? -4.555 16.219 19.969 1 97.12 149 LEU A O 1
ATOM 1201 N N . GLN A 1 150 ? -4.047 18.328 19.562 1 96.25 150 GLN A N 1
ATOM 1202 C CA . GLN A 1 150 ? -5.414 18.781 19.797 1 96.25 150 GLN A CA 1
ATOM 1203 C C . GLN A 1 150 ? -6.383 18.156 18.797 1 96.25 150 GLN A C 1
ATOM 1205 O O . GLN A 1 150 ? -7.523 17.844 19.156 1 96.25 150 GLN A O 1
ATOM 1210 N N . ARG A 1 151 ? -5.945 18.031 17.578 1 95.12 151 ARG A N 1
ATOM 1211 C CA . ARG A 1 151 ? -6.77 17.391 16.547 1 95.12 151 ARG A CA 1
ATOM 1212 C C . ARG A 1 151 ? -7.094 15.953 16.922 1 95.12 151 ARG A C 1
ATOM 1214 O O . ARG A 1 151 ? -8.219 15.492 16.719 1 95.12 151 ARG A O 1
ATOM 1221 N N . ILE A 1 152 ? -6.129 15.25 17.484 1 96.25 152 ILE A N 1
ATOM 1222 C CA . ILE A 1 152 ? -6.32 13.859 17.891 1 96.25 152 ILE A CA 1
ATOM 1223 C C . ILE A 1 152 ? -7.32 13.789 19.031 1 96.25 152 ILE A C 1
ATOM 1225 O O . ILE A 1 152 ? -8.234 12.953 19.016 1 96.25 152 ILE A O 1
ATOM 1229 N N . GLU A 1 153 ? -7.145 14.68 19.938 1 95.38 153 GLU A N 1
ATOM 1230 C CA . GLU A 1 153 ? -8.023 14.703 21.094 1 95.38 153 GLU A CA 1
ATOM 1231 C C . GLU A 1 153 ? -9.453 15.047 20.703 1 95.38 153 GLU A C 1
ATOM 1233 O O . GLU A 1 153 ? -10.406 14.461 21.234 1 95.38 153 GLU A O 1
ATOM 1238 N N . LYS A 1 154 ? -9.539 16.016 19.891 1 94.12 154 LYS A N 1
ATOM 1239 C CA . LYS A 1 154 ? -10.867 16.422 19.438 1 94.12 154 LYS A CA 1
ATOM 1240 C C . LYS A 1 154 ? -11.594 15.266 18.75 1 94.12 154 LYS A C 1
ATOM 1242 O O . LYS A 1 154 ? -12.789 15.07 18.969 1 94.12 154 LYS A O 1
ATOM 1247 N N . ALA A 1 155 ? -10.922 14.516 17.891 1 92.88 155 ALA A N 1
ATOM 1248 C CA . ALA A 1 155 ? -11.516 13.398 17.156 1 92.88 155 ALA A CA 1
ATOM 1249 C C . ALA A 1 155 ? -11.969 12.297 18.109 1 92.88 155 ALA A C 1
ATOM 1251 O O . ALA A 1 155 ? -12.93 11.578 17.812 1 92.88 155 ALA A O 1
ATOM 1252 N N . ARG A 1 156 ? -11.305 12.172 19.266 1 92.31 156 ARG A N 1
ATOM 1253 C CA . ARG A 1 156 ? -11.586 11.086 20.203 1 92.31 156 ARG A CA 1
ATOM 1254 C C . ARG A 1 156 ? -12.633 11.516 21.234 1 92.31 156 ARG A C 1
ATOM 1256 O O . ARG A 1 156 ? -13.086 10.695 22.031 1 92.31 156 ARG A O 1
ATOM 1263 N N . ALA A 1 157 ? -12.867 12.75 21.391 1 88.25 157 ALA A N 1
ATOM 1264 C CA . ALA A 1 157 ? -13.844 13.258 22.344 1 88.25 157 ALA A CA 1
ATOM 1265 C C . ALA A 1 157 ? -15.266 12.922 21.906 1 88.25 157 ALA A C 1
ATOM 1267 O O . ALA A 1 157 ? -15.547 12.805 20.719 1 88.25 157 ALA A O 1
ATOM 1268 N N . MET B 1 1 ? 14.297 4.582 12.273 1 29.05 1 MET B N 1
ATOM 1269 C CA . MET B 1 1 ? 13.445 4.246 11.133 1 29.05 1 MET B CA 1
ATOM 1270 C C . MET B 1 1 ? 13.078 2.766 11.148 1 29.05 1 MET B C 1
ATOM 1272 O O . MET B 1 1 ? 12.906 2.158 10.086 1 29.05 1 MET B O 1
ATOM 1276 N N . ASP B 1 2 ? 13.273 2.316 12.289 1 38.53 2 ASP B N 1
ATOM 1277 C CA . ASP B 1 2 ? 13.078 0.913 12.641 1 38.53 2 ASP B CA 1
ATOM 1278 C C . ASP B 1 2 ? 11.648 0.462 12.32 1 38.53 2 ASP B C 1
ATOM 1280 O O . ASP B 1 2 ? 11.203 -0.578 12.805 1 38.53 2 ASP B O 1
ATOM 1284 N N . GLY B 1 3 ? 10.68 1.451 12.039 1 45.41 3 GLY B N 1
ATOM 1285 C CA . GLY B 1 3 ? 9.289 1.047 11.953 1 45.41 3 GLY B CA 1
ATOM 1286 C C . GLY B 1 3 ? 9.094 -0.257 11.203 1 45.41 3 GLY B C 1
ATOM 1287 O O . GLY B 1 3 ? 8.867 -0.254 9.992 1 45.41 3 GLY B O 1
ATOM 1288 N N . ARG B 1 4 ? 9.789 -1.303 11.633 1 49.66 4 ARG B N 1
ATOM 1289 C CA . ARG B 1 4 ? 10.375 -2.611 11.367 1 49.66 4 ARG B CA 1
ATOM 1290 C C . ARG B 1 4 ? 9.336 -3.578 10.812 1 49.66 4 ARG B C 1
ATOM 1292 O O . ARG B 1 4 ? 8.211 -3.646 11.32 1 49.66 4 ARG B O 1
ATOM 1299 N N . SER B 1 5 ? 9.25 -3.625 9.375 1 72.25 5 SER B N 1
ATOM 1300 C CA . SER B 1 5 ? 8.453 -4.602 8.641 1 72.25 5 SER B CA 1
ATOM 1301 C C . SER B 1 5 ? 8.312 -5.902 9.43 1 72.25 5 SER B C 1
ATOM 1303 O O . SER B 1 5 ? 9.172 -6.781 9.336 1 72.25 5 SER B O 1
ATOM 1305 N N . SER B 1 6 ? 7.281 -5.934 10.266 1 83.75 6 SER B N 1
ATOM 1306 C CA . SER B 1 6 ? 7.047 -7.121 11.086 1 83.75 6 SER B CA 1
ATOM 1307 C C . SER B 1 6 ? 7.035 -8.383 10.227 1 83.75 6 SER B C 1
ATOM 1309 O O . SER B 1 6 ? 7.324 -9.477 10.719 1 83.75 6 SER B O 1
ATOM 1311 N N . TYR B 1 7 ? 6.883 -8.219 8.969 1 91.81 7 TYR B N 1
ATOM 1312 C CA . TYR B 1 7 ? 6.773 -9.391 8.102 1 91.81 7 TYR B CA 1
ATOM 1313 C C . TYR B 1 7 ? 8.156 -9.922 7.73 1 91.81 7 TYR B C 1
ATOM 1315 O O . TYR B 1 7 ? 8.281 -11.039 7.227 1 91.81 7 TYR B O 1
ATOM 1323 N N . ILE B 1 8 ? 9.203 -9.258 7.887 1 92.62 8 ILE B N 1
ATOM 1324 C CA . ILE B 1 8 ? 10.555 -9.695 7.531 1 92.62 8 ILE B CA 1
ATOM 1325 C C . ILE B 1 8 ? 11.109 -10.602 8.633 1 92.62 8 ILE B C 1
ATOM 1327 O O . ILE B 1 8 ? 11.898 -11.508 8.352 1 92.62 8 ILE B O 1
ATOM 1331 N N . GLY B 1 9 ? 10.664 -10.461 9.82 1 89.44 9 GLY B N 1
ATOM 1332 C CA . GLY B 1 9 ? 11.188 -11.234 10.938 1 89.44 9 GLY B CA 1
ATOM 1333 C C . GLY B 1 9 ? 12.531 -10.734 11.43 1 89.44 9 GLY B C 1
ATOM 1334 O O . GLY B 1 9 ? 12.961 -9.633 11.07 1 89.44 9 GLY B O 1
ATOM 1335 N N . GLU B 1 10 ? 13.195 -11.586 12.195 1 87.5 10 GLU B N 1
ATOM 1336 C CA . GLU B 1 10 ? 14.414 -11.164 12.883 1 87.5 10 GLU B CA 1
ATOM 1337 C C . GLU B 1 10 ? 15.641 -11.375 12.008 1 87.5 10 GLU B C 1
ATOM 1339 O O . GLU B 1 10 ? 16.656 -10.68 12.164 1 87.5 10 GLU B O 1
ATOM 1344 N N . ASP B 1 11 ? 15.547 -12.383 11.141 1 92.44 11 ASP B N 1
ATOM 1345 C CA . ASP B 1 11 ? 16.688 -12.727 10.297 1 92.44 11 ASP B CA 1
ATOM 1346 C C . ASP B 1 11 ? 16.516 -12.172 8.883 1 92.44 11 ASP B C 1
ATOM 1348 O O . ASP B 1 11 ? 16.109 -12.891 7.973 1 92.44 11 ASP B O 1
ATOM 1352 N N . LYS B 1 12 ? 16.938 -10.953 8.68 1 92.75 12 LYS B N 1
ATOM 1353 C CA . LYS B 1 12 ? 16.75 -10.227 7.422 1 92.75 12 LYS B CA 1
ATOM 1354 C C . LYS B 1 12 ? 17.547 -10.883 6.297 1 92.75 12 LYS B C 1
ATOM 1356 O O . LYS B 1 12 ? 17.109 -10.906 5.148 1 92.75 12 LYS B O 1
ATOM 1361 N N . GLU B 1 13 ? 18.719 -11.359 6.598 1 93.56 13 GLU B N 1
ATOM 1362 C CA . GLU B 1 13 ? 19.547 -12.016 5.594 1 93.56 13 GLU B CA 1
ATOM 1363 C C . GLU B 1 13 ? 18.875 -13.281 5.07 1 93.56 13 GLU B C 1
ATOM 1365 O O . GLU B 1 13 ? 18.891 -13.547 3.865 1 93.56 13 GLU B O 1
ATOM 1370 N N . LYS B 1 14 ? 18.453 -14.047 6 1 95 14 LYS B N 1
ATOM 1371 C CA . LYS B 1 14 ? 17.719 -15.25 5.59 1 95 14 LYS B CA 1
ATOM 1372 C C . LYS B 1 14 ? 16.5 -14.898 4.742 1 95 14 LYS B C 1
ATOM 1374 O O . LYS B 1 14 ? 16.266 -15.516 3.703 1 95 14 LYS B O 1
ATOM 1379 N N . TRP B 1 15 ? 15.734 -13.898 5.203 1 96.69 15 TRP B N 1
ATOM 1380 C CA . TRP B 1 15 ? 14.57 -13.438 4.457 1 96.69 15 TRP B CA 1
ATOM 1381 C C . TRP B 1 15 ? 14.953 -13.039 3.035 1 96.69 15 TRP B C 1
ATOM 1383 O O . TRP B 1 15 ? 14.297 -13.453 2.074 1 96.69 15 TRP B O 1
ATOM 1393 N N . ALA B 1 16 ? 16.016 -12.328 2.879 1 95.88 16 ALA B N 1
ATOM 1394 C CA . ALA B 1 16 ? 16.453 -11.82 1.581 1 95.88 16 ALA B CA 1
ATOM 1395 C C . ALA B 1 16 ? 16.938 -12.961 0.685 1 95.88 16 ALA B C 1
ATOM 1397 O O . ALA B 1 16 ? 16.828 -12.883 -0.541 1 95.88 16 ALA B O 1
ATOM 1398 N N . SER B 1 17 ? 17.438 -14.008 1.255 1 95.94 17 SER B N 1
ATOM 1399 C CA . SER B 1 17 ? 18 -15.117 0.491 1 95.94 17 SER B CA 1
ATOM 1400 C C . SER B 1 17 ? 16.906 -16 -0.081 1 95.94 17 SER B C 1
ATOM 1402 O O . SER B 1 17 ? 17.156 -16.844 -0.946 1 95.94 17 SER B O 1
ATOM 1404 N N . GLU B 1 18 ? 15.703 -15.781 0.329 1 97.12 18 GLU B N 1
ATOM 1405 C CA . GLU B 1 18 ? 14.609 -16.672 -0.036 1 97.12 18 GLU B CA 1
ATOM 1406 C C . GLU B 1 18 ? 13.914 -16.203 -1.307 1 97.12 18 GLU B C 1
ATOM 1408 O O . GLU B 1 18 ? 12.977 -16.844 -1.787 1 97.12 18 GLU B O 1
ATOM 1413 N N . PHE B 1 19 ? 14.359 -15.109 -1.83 1 97.88 19 PHE B N 1
ATOM 1414 C CA . PHE B 1 19 ? 13.773 -14.602 -3.064 1 97.88 19 PHE B CA 1
ATOM 1415 C C . PHE B 1 19 ? 14.461 -15.203 -4.281 1 97.88 19 PHE B C 1
ATOM 1417 O O . PHE B 1 19 ? 15.664 -15.016 -4.477 1 97.88 19 PHE B O 1
ATOM 1424 N N . GLU B 1 20 ? 13.734 -15.859 -5.16 1 94.44 20 GLU B N 1
ATOM 1425 C CA . GLU B 1 20 ? 14.352 -16.5 -6.312 1 94.44 20 GLU B CA 1
ATOM 1426 C C . GLU B 1 20 ? 13.859 -15.891 -7.621 1 94.44 20 GLU B C 1
ATOM 1428 O O . GLU B 1 20 ? 14.336 -16.266 -8.695 1 94.44 20 GLU B O 1
ATOM 1433 N N . PHE B 1 21 ? 12.867 -15.102 -7.578 1 98.44 21 PHE B N 1
ATOM 1434 C CA . PHE B 1 21 ? 12.312 -14.43 -8.742 1 98.44 21 PHE B CA 1
ATOM 1435 C C . PHE B 1 21 ? 12.562 -12.93 -8.672 1 98.44 21 PHE B C 1
ATOM 1437 O O . PHE B 1 21 ? 12.453 -12.328 -7.605 1 98.44 21 PHE B O 1
ATOM 1444 N N . GLU B 1 22 ? 12.859 -12.336 -9.789 1 98.44 22 GLU B N 1
ATOM 1445 C CA . GLU B 1 22 ? 13.102 -10.898 -9.859 1 98.44 22 GLU B CA 1
ATOM 1446 C C . GLU B 1 22 ? 12.562 -10.312 -11.156 1 98.44 22 GLU B C 1
ATOM 1448 O O . GLU B 1 22 ? 12.602 -10.961 -12.203 1 98.44 22 GLU B O 1
ATOM 1453 N N . TYR B 1 23 ? 12.086 -9.133 -11.125 1 98.75 23 TYR B N 1
ATOM 1454 C CA . TYR B 1 23 ? 11.562 -8.336 -12.234 1 98.75 23 TYR B CA 1
ATOM 1455 C C . TYR B 1 23 ? 12.188 -6.949 -12.258 1 98.75 23 TYR B C 1
ATOM 1457 O O . TYR B 1 23 ? 12.078 -6.199 -11.281 1 98.75 23 TYR B O 1
ATOM 1465 N N . SER B 1 24 ? 12.781 -6.562 -13.414 1 98.62 24 SER B N 1
ATOM 1466 C CA . SER B 1 24 ? 13.508 -5.297 -13.492 1 98.62 24 SER B CA 1
ATOM 1467 C C . SER B 1 24 ? 12.672 -4.23 -14.195 1 98.62 24 SER B C 1
ATOM 1469 O O . SER B 1 24 ? 12.039 -4.5 -15.219 1 98.62 24 SER B O 1
ATOM 1471 N N . LEU B 1 25 ? 12.734 -3.051 -13.617 1 98 25 LEU B N 1
ATOM 1472 C CA . LEU B 1 25 ? 12.039 -1.911 -14.203 1 98 25 LEU B CA 1
ATOM 1473 C C . LEU B 1 25 ? 12.93 -0.675 -14.211 1 98 25 LEU B C 1
ATOM 1475 O O . LEU B 1 25 ? 13.758 -0.492 -13.312 1 98 25 LEU B O 1
ATOM 1479 N N . ARG B 1 26 ? 12.727 0.121 -15.242 1 97.94 26 ARG B N 1
ATOM 1480 C CA . ARG B 1 26 ? 13.367 1.433 -15.305 1 97.94 26 ARG B CA 1
ATOM 1481 C C . ARG B 1 26 ? 12.367 2.541 -14.984 1 97.94 26 ARG B C 1
ATOM 1483 O O . ARG B 1 26 ? 11.273 2.586 -15.547 1 97.94 26 ARG B O 1
ATOM 1490 N N . VAL B 1 27 ? 12.812 3.381 -14.109 1 98.56 27 VAL B N 1
ATOM 1491 C CA . VAL B 1 27 ? 11.945 4.473 -13.688 1 98.56 27 VAL B CA 1
ATOM 1492 C C . VAL B 1 27 ? 11.664 5.402 -14.867 1 98.56 27 VAL B C 1
ATOM 1494 O O . VAL B 1 27 ? 12.586 5.793 -15.586 1 98.56 27 VAL B O 1
ATOM 1497 N N . ARG B 1 28 ? 10.406 5.75 -15.086 1 97.75 28 ARG B N 1
ATOM 1498 C CA . ARG B 1 28 ? 9.984 6.637 -16.172 1 97.75 28 ARG B CA 1
ATOM 1499 C C . ARG B 1 28 ? 9.805 8.062 -15.672 1 97.75 28 ARG B C 1
ATOM 1501 O O . ARG B 1 28 ? 9.586 8.289 -14.477 1 97.75 28 ARG B O 1
ATOM 1508 N N . PHE B 1 29 ? 9.789 8.992 -16.609 1 97 29 PHE B N 1
ATOM 1509 C CA . PHE B 1 29 ? 9.727 10.414 -16.281 1 97 29 PHE B CA 1
ATOM 1510 C C . PHE B 1 29 ? 8.438 10.75 -15.547 1 97 29 PHE B C 1
ATOM 1512 O O . PHE B 1 29 ? 8.453 11.523 -14.586 1 97 29 PHE B O 1
ATOM 1519 N N . GLY B 1 30 ? 7.301 10.227 -15.875 1 97.25 30 GLY B N 1
ATOM 1520 C CA . GLY B 1 30 ? 6 10.555 -15.312 1 97.25 30 GLY B CA 1
ATOM 1521 C C . GLY B 1 30 ? 5.777 9.969 -13.93 1 97.25 30 GLY B C 1
ATOM 1522 O O . GLY B 1 30 ? 4.742 10.211 -13.312 1 97.25 30 GLY B O 1
ATOM 1523 N N . GLU B 1 31 ? 6.789 9.258 -13.383 1 98.31 31 GLU B N 1
ATOM 1524 C CA . GLU B 1 31 ? 6.645 8.602 -12.094 1 98.31 31 GLU B CA 1
ATOM 1525 C C . GLU B 1 31 ? 7.27 9.43 -10.977 1 98.31 31 GLU B C 1
ATOM 1527 O O . GLU B 1 31 ? 7.168 9.078 -9.797 1 98.31 31 GLU B O 1
ATOM 1532 N N . ILE B 1 32 ? 7.941 10.586 -11.336 1 97.94 32 ILE B N 1
ATOM 1533 C CA . ILE B 1 32 ? 8.633 11.469 -10.406 1 97.94 32 ILE B CA 1
ATOM 1534 C C . ILE B 1 32 ? 7.668 12.531 -9.891 1 97.94 32 ILE B C 1
ATOM 1536 O O . ILE B 1 32 ? 6.93 13.141 -10.672 1 97.94 32 ILE B O 1
ATOM 1540 N N . ASP B 1 33 ? 7.641 12.75 -8.547 1 96.31 33 ASP B N 1
ATOM 1541 C CA . ASP B 1 33 ? 6.695 13.703 -7.977 1 96.31 33 ASP B CA 1
ATOM 1542 C C . ASP B 1 33 ? 7.355 15.062 -7.742 1 96.31 33 ASP B C 1
ATOM 1544 O O . ASP B 1 33 ? 8.477 15.297 -8.203 1 96.31 33 ASP B O 1
ATOM 1548 N N . GLY B 1 34 ? 6.586 15.984 -7.141 1 92.56 34 GLY B N 1
ATOM 1549 C CA . GLY B 1 34 ? 7.012 17.359 -6.973 1 92.56 34 GLY B CA 1
ATOM 1550 C C . GLY B 1 34 ? 8.25 17.5 -6.109 1 92.56 34 GLY B C 1
ATOM 1551 O O . GLY B 1 34 ? 8.891 18.562 -6.094 1 92.56 34 GLY B O 1
ATOM 1552 N N . PHE B 1 35 ? 8.633 16.438 -5.379 1 92.12 35 PHE B N 1
ATOM 1553 C CA . PHE B 1 35 ? 9.82 16.484 -4.535 1 92.12 35 PHE B CA 1
ATOM 1554 C C . PHE B 1 35 ? 11.023 15.867 -5.246 1 92.12 35 PHE B C 1
ATOM 1556 O O . PHE B 1 35 ? 12.094 15.734 -4.656 1 92.12 35 PHE B O 1
ATOM 1563 N N . GLY B 1 36 ? 10.805 15.422 -6.508 1 93.62 36 GLY B N 1
ATOM 1564 C CA . GLY B 1 36 ? 11.906 14.961 -7.344 1 93.62 36 GLY B CA 1
ATOM 1565 C C . GLY B 1 36 ? 12.227 13.492 -7.156 1 93.62 36 GLY B C 1
ATOM 1566 O O . GLY B 1 36 ? 13.32 13.039 -7.5 1 93.62 36 GLY B O 1
ATOM 1567 N N . HIS B 1 37 ? 11.32 12.711 -6.578 1 96.69 37 HIS B N 1
ATOM 1568 C CA . HIS B 1 37 ? 11.477 11.281 -6.348 1 96.69 37 HIS B CA 1
ATOM 1569 C C . HIS B 1 37 ? 10.336 10.492 -6.977 1 96.69 37 HIS B C 1
ATOM 1571 O O . HIS B 1 37 ? 9.297 11.055 -7.324 1 96.69 37 HIS B O 1
ATOM 1577 N N . VAL B 1 38 ? 10.586 9.227 -7.152 1 98.62 38 VAL B N 1
ATOM 1578 C CA . VAL B 1 38 ? 9.453 8.383 -7.5 1 98.62 38 VAL B CA 1
ATOM 1579 C C . VAL B 1 38 ? 8.352 8.539 -6.453 1 98.62 38 VAL B C 1
ATOM 1581 O O . VAL B 1 38 ? 8.617 8.438 -5.25 1 98.62 38 VAL B O 1
ATOM 1584 N N . ASN B 1 39 ? 7.141 8.797 -6.906 1 98.5 39 ASN B N 1
ATOM 1585 C CA . ASN B 1 39 ? 5.988 8.906 -6.016 1 98.5 39 ASN B CA 1
ATOM 1586 C C . ASN B 1 39 ? 5.734 7.598 -5.27 1 98.5 39 ASN B C 1
ATOM 1588 O O . ASN B 1 39 ? 5.816 6.516 -5.852 1 98.5 39 ASN B O 1
ATOM 1592 N N . ASN B 1 40 ? 5.414 7.715 -3.994 1 98.56 40 ASN B N 1
ATOM 1593 C CA . ASN B 1 40 ? 5.23 6.531 -3.162 1 98.56 40 ASN B CA 1
ATOM 1594 C C . ASN B 1 40 ? 4.168 5.602 -3.74 1 98.56 40 ASN B C 1
ATOM 1596 O O . ASN B 1 40 ? 4.27 4.379 -3.613 1 98.56 40 ASN B O 1
ATOM 1600 N N . THR B 1 41 ? 3.102 6.133 -4.344 1 98.81 41 THR B N 1
ATOM 1601 C CA . THR B 1 41 ? 2.035 5.293 -4.879 1 98.81 41 THR B CA 1
ATOM 1602 C C . THR B 1 41 ? 2.535 4.477 -6.066 1 98.81 41 THR B C 1
ATOM 1604 O O . THR B 1 41 ? 2.002 3.404 -6.359 1 98.81 41 THR B O 1
ATOM 1607 N N . ARG B 1 42 ? 3.531 4.965 -6.789 1 98.81 42 ARG B N 1
ATOM 1608 C CA . ARG B 1 42 ? 4.074 4.266 -7.953 1 98.81 42 ARG B CA 1
ATOM 1609 C C . ARG B 1 42 ? 4.773 2.975 -7.539 1 98.81 42 ARG B C 1
ATOM 1611 O O . ARG B 1 42 ? 4.824 2.018 -8.312 1 98.81 42 ARG B O 1
ATOM 1618 N N . VAL B 1 43 ? 5.277 2.902 -6.352 1 98.88 43 VAL B N 1
ATOM 1619 C CA . VAL B 1 43 ? 5.957 1.707 -5.859 1 98.88 43 VAL B CA 1
ATOM 1620 C C . VAL B 1 43 ? 4.988 0.526 -5.863 1 98.88 43 VAL B C 1
ATOM 1622 O O . VAL B 1 43 ? 5.387 -0.608 -6.141 1 98.88 43 VAL B O 1
ATOM 1625 N N . PHE B 1 44 ? 3.742 0.795 -5.5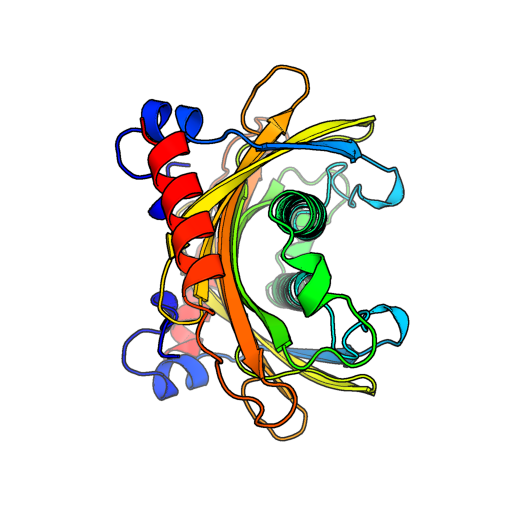74 1 98.88 44 PHE B N 1
ATOM 1626 C CA . PHE B 1 44 ? 2.758 -0.28 -5.613 1 98.88 44 PHE B CA 1
ATOM 1627 C C . PHE B 1 44 ? 2.514 -0.739 -7.047 1 98.88 44 PHE B C 1
ATOM 1629 O O . PHE B 1 44 ? 2.135 -1.888 -7.281 1 98.88 44 PHE B O 1
ATOM 1636 N N . VAL B 1 45 ? 2.688 0.118 -8.008 1 98.81 45 VAL B N 1
ATOM 1637 C CA . VAL B 1 45 ? 2.639 -0.288 -9.414 1 98.81 45 VAL B CA 1
ATOM 1638 C C . VAL B 1 45 ? 3.822 -1.202 -9.727 1 98.81 45 VAL B C 1
ATOM 1640 O O . VAL B 1 45 ? 3.67 -2.203 -10.43 1 98.81 45 VAL B O 1
ATOM 1643 N N . TYR B 1 46 ? 5.004 -0.847 -9.172 1 98.88 46 TYR B N 1
ATOM 1644 C CA . TYR B 1 46 ? 6.156 -1.725 -9.352 1 98.88 46 TYR B CA 1
ATOM 1645 C C . TYR B 1 46 ? 5.879 -3.109 -8.773 1 98.88 46 TYR B C 1
ATOM 1647 O O . TYR B 1 46 ? 6.168 -4.121 -9.414 1 98.88 46 TYR B O 1
ATOM 1655 N N . MET B 1 47 ? 5.332 -3.145 -7.57 1 98.94 47 MET B N 1
ATOM 1656 C CA . MET B 1 47 ? 4.98 -4.414 -6.945 1 98.94 47 MET B CA 1
ATOM 1657 C C . MET B 1 47 ? 3.992 -5.191 -7.805 1 98.94 47 MET B C 1
ATOM 1659 O O . MET B 1 47 ? 4.113 -6.41 -7.953 1 98.94 47 MET B O 1
ATOM 1663 N N . GLU B 1 48 ? 3.021 -4.488 -8.352 1 98.88 48 GLU B N 1
ATOM 1664 C CA . GLU B 1 48 ? 2.025 -5.137 -9.203 1 98.88 48 GLU B CA 1
ATOM 1665 C C . GLU B 1 48 ? 2.668 -5.73 -10.453 1 98.88 48 GLU B C 1
ATOM 1667 O O . GLU B 1 48 ? 2.391 -6.875 -10.812 1 98.88 48 GLU B O 1
ATOM 1672 N N . GLU B 1 49 ? 3.479 -4.969 -11.117 1 98.69 49 GLU B N 1
ATOM 1673 C CA . GLU B 1 49 ? 4.137 -5.469 -12.32 1 98.69 49 GLU B CA 1
ATOM 1674 C C . GLU B 1 49 ? 4.961 -6.715 -12.016 1 98.69 49 GLU B C 1
ATOM 1676 O O . GLU B 1 49 ? 4.902 -7.699 -12.758 1 98.69 49 GLU B O 1
ATOM 1681 N N . ALA B 1 50 ? 5.684 -6.66 -10.938 1 98.88 50 ALA B N 1
ATOM 1682 C CA . ALA B 1 50 ? 6.512 -7.797 -10.539 1 98.88 50 ALA B CA 1
ATOM 1683 C C . ALA B 1 50 ? 5.648 -9 -10.164 1 98.88 50 ALA B C 1
ATOM 1685 O O . ALA B 1 50 ? 5.961 -10.133 -10.539 1 98.88 50 ALA B O 1
ATOM 1686 N N . ARG B 1 51 ? 4.578 -8.766 -9.438 1 98.5 51 ARG B N 1
ATOM 1687 C CA . ARG B 1 51 ? 3.67 -9.82 -9.016 1 98.5 51 ARG B CA 1
ATOM 1688 C C . ARG B 1 51 ? 3.043 -10.516 -10.219 1 98.5 51 ARG B C 1
ATOM 1690 O O . ARG B 1 51 ? 2.938 -11.742 -10.25 1 98.5 51 ARG B O 1
ATOM 1697 N N . ILE B 1 52 ? 2.604 -9.703 -11.203 1 97.94 52 ILE B N 1
ATOM 1698 C CA . ILE B 1 52 ? 1.981 -10.258 -12.398 1 97.94 52 ILE B CA 1
ATOM 1699 C C . ILE B 1 52 ? 2.992 -11.117 -13.156 1 97.94 52 ILE B C 1
ATOM 1701 O O . ILE B 1 52 ? 2.672 -12.227 -13.594 1 97.94 52 ILE B O 1
ATOM 1705 N N . ALA B 1 53 ? 4.227 -10.617 -13.328 1 98.56 53 ALA B N 1
ATOM 1706 C CA . ALA B 1 53 ? 5.285 -11.406 -13.945 1 98.56 53 ALA B CA 1
ATOM 1707 C C . ALA B 1 53 ? 5.535 -12.695 -13.172 1 98.56 53 ALA B C 1
ATOM 1709 O O . ALA B 1 53 ? 5.75 -13.758 -13.766 1 98.56 53 ALA B O 1
ATOM 1710 N N . PHE B 1 54 ? 5.52 -12.648 -11.883 1 98.69 54 PHE B N 1
ATOM 1711 C CA . PHE B 1 54 ? 5.703 -13.812 -11.016 1 98.69 54 PHE B CA 1
ATOM 1712 C C . PHE B 1 54 ? 4.578 -14.82 -11.227 1 98.69 54 PHE B C 1
ATOM 1714 O O . PHE B 1 54 ? 4.832 -16.016 -11.375 1 98.69 54 PHE B O 1
ATOM 1721 N N . PHE B 1 55 ? 3.33 -14.32 -11.281 1 98.06 55 PHE B N 1
ATOM 1722 C CA . PHE B 1 55 ? 2.189 -15.188 -11.547 1 98.06 55 PHE B CA 1
ATOM 1723 C C . PHE B 1 55 ? 2.363 -15.922 -12.867 1 98.06 55 PHE B C 1
ATOM 1725 O O . PHE B 1 55 ? 2.055 -17.109 -12.969 1 98.06 55 PHE B O 1
ATOM 1732 N N . ARG B 1 56 ? 2.799 -15.18 -13.859 1 97.25 56 ARG B N 1
ATOM 1733 C CA . ARG B 1 56 ? 3.053 -15.797 -15.148 1 97.25 56 ARG B CA 1
ATOM 1734 C C . ARG B 1 56 ? 4.078 -16.922 -15.031 1 97.25 56 ARG B C 1
ATOM 1736 O O . ARG B 1 56 ? 3.893 -18 -15.594 1 97.25 56 ARG B O 1
ATOM 1743 N N . SER B 1 57 ? 5.137 -16.703 -14.281 1 97.31 57 SER B N 1
ATOM 1744 C CA . SER B 1 57 ? 6.199 -17.688 -14.117 1 97.31 57 SER B CA 1
ATOM 1745 C C . SER B 1 57 ? 5.695 -18.922 -13.391 1 97.31 57 SER B C 1
ATOM 1747 O O . SER B 1 57 ? 6.246 -20.016 -13.562 1 97.31 57 SER B O 1
ATOM 1749 N N . LEU B 1 58 ? 4.688 -18.781 -12.578 1 96.38 58 LEU B N 1
ATOM 1750 C CA . LEU B 1 58 ? 4.113 -19.906 -11.828 1 96.38 58 LEU B CA 1
ATOM 1751 C C . LEU B 1 58 ? 3.045 -20.609 -12.648 1 96.38 58 LEU B C 1
ATOM 1753 O O . LEU B 1 58 ? 2.492 -21.625 -12.211 1 96.38 58 LEU B O 1
ATOM 1757 N N . GLY B 1 59 ? 2.65 -20.016 -13.805 1 95.25 59 GLY B N 1
ATOM 1758 C CA . GLY B 1 59 ? 1.631 -20.609 -14.664 1 95.25 59 GLY B CA 1
ATOM 1759 C C . GLY B 1 59 ? 0.218 -20.281 -14.219 1 95.25 59 GLY B C 1
ATOM 1760 O O . GLY B 1 59 ? -0.748 -20.844 -14.727 1 95.25 59 GLY B O 1
ATOM 1761 N N . LEU B 1 60 ? 0.04 -19.406 -13.32 1 96.06 60 LEU B N 1
ATOM 1762 C CA . LEU B 1 60 ? -1.27 -19.078 -12.758 1 96.06 60 LEU B CA 1
ATOM 1763 C C . LEU B 1 60 ? -2.082 -18.234 -13.727 1 96.06 60 LEU B C 1
ATOM 1765 O O . LEU B 1 60 ? -3.312 -18.188 -13.641 1 96.06 60 LEU B O 1
ATOM 1769 N N . MET B 1 61 ? -1.403 -17.5 -14.594 1 94.12 61 MET B N 1
ATOM 1770 C CA . MET B 1 61 ? -2.094 -16.594 -15.5 1 94.12 61 MET B CA 1
ATOM 1771 C C . MET B 1 61 ? -2.869 -17.375 -16.562 1 94.12 61 MET B C 1
ATOM 1773 O O . MET B 1 61 ? -3.76 -16.812 -17.219 1 94.12 61 MET B O 1
ATOM 1777 N N . ASN B 1 62 ? -2.521 -18.641 -16.719 1 91 62 ASN B N 1
ATOM 1778 C CA . ASN B 1 62 ? -3.287 -19.484 -17.625 1 91 62 ASN B CA 1
ATOM 1779 C C . ASN B 1 62 ? -4.75 -19.578 -17.203 1 91 62 ASN B C 1
ATOM 1781 O O . ASN B 1 62 ? -5.641 -19.625 -18.062 1 91 62 ASN B O 1
ATOM 1785 N N . ASP B 1 63 ? -4.98 -19.578 -15.992 1 89.06 63 ASP B N 1
ATOM 1786 C CA . ASP B 1 63 ? -6.34 -19.656 -15.461 1 89.06 63 ASP B CA 1
ATOM 1787 C C . ASP B 1 63 ? -6.906 -18.266 -15.195 1 89.06 63 ASP B C 1
ATOM 1789 O O . ASP B 1 63 ? -8.008 -17.938 -15.648 1 89.06 63 ASP B O 1
ATOM 1793 N N . TRP B 1 64 ? -6.18 -17.406 -14.562 1 92.75 64 TRP B N 1
ATOM 1794 C CA . TRP B 1 64 ? -6.664 -16.094 -14.125 1 92.75 64 TRP B CA 1
ATOM 1795 C C . TRP B 1 64 ? -6.828 -15.148 -15.305 1 92.75 64 TRP B C 1
ATOM 1797 O O . TRP B 1 64 ? -7.68 -14.258 -15.281 1 92.75 64 TRP B O 1
ATOM 1807 N N . GLY B 1 65 ? -6.012 -15.266 -16.312 1 84.12 65 GLY B N 1
ATOM 1808 C CA . GLY B 1 65 ? -5.98 -14.312 -17.406 1 84.12 65 GLY B CA 1
ATOM 1809 C C . GLY B 1 65 ? -6.785 -14.758 -18.609 1 84.12 65 GLY B C 1
ATOM 1810 O O . GLY B 1 65 ? -6.953 -14 -19.578 1 84.12 65 GLY B O 1
ATOM 1811 N N . SER B 1 66 ? -7.277 -15.984 -18.656 1 84.31 66 SER B N 1
ATOM 1812 C CA . SER B 1 66 ? 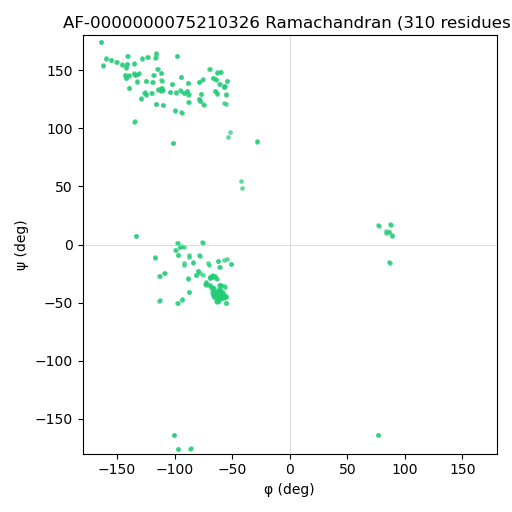-7.969 -16.547 -19.812 1 84.31 66 SER B CA 1
ATOM 1813 C C . SER B 1 66 ? -9.383 -15.992 -19.922 1 84.31 66 SER B C 1
ATOM 1815 O O . SER B 1 66 ? -10.016 -15.664 -18.906 1 84.31 66 SER B O 1
ATOM 1817 N N . GLN B 1 67 ? -9.758 -15.773 -21.25 1 80.44 67 GLN B N 1
ATOM 1818 C CA . GLN B 1 67 ? -11.141 -15.367 -21.484 1 80.44 67 GLN B CA 1
ATOM 1819 C C . GLN B 1 67 ? -12.117 -16.391 -20.906 1 80.44 67 GLN B C 1
ATOM 1821 O O . GLN B 1 67 ? -11.992 -17.594 -21.156 1 80.44 67 GLN B O 1
ATOM 1826 N N . GLY B 1 68 ? -12.93 -16.016 -20.062 1 82.25 68 GLY B N 1
ATOM 1827 C CA . GLY B 1 68 ? -13.953 -16.891 -19.5 1 82.25 68 GLY B CA 1
ATOM 1828 C C . GLY B 1 68 ? -13.484 -17.641 -18.266 1 82.25 68 GLY B C 1
ATOM 1829 O O . GLY B 1 68 ? -14.094 -18.641 -17.875 1 82.25 68 GLY B O 1
ATOM 1830 N N . SER B 1 69 ? -12.344 -17.266 -17.844 1 88 69 SER B N 1
ATOM 1831 C CA . SER B 1 69 ? -11.844 -17.938 -16.641 1 88 69 SER B CA 1
ATOM 1832 C C . SER B 1 69 ? -12.852 -17.844 -15.5 1 88 69 SER B C 1
ATOM 1834 O O . SER B 1 69 ? -13.523 -16.812 -15.336 1 88 69 SER B O 1
ATOM 1836 N N . GLU B 1 70 ? -12.898 -18.984 -14.812 1 93.31 70 GLU B N 1
ATOM 1837 C CA . GLU B 1 70 ? -13.812 -19.062 -13.68 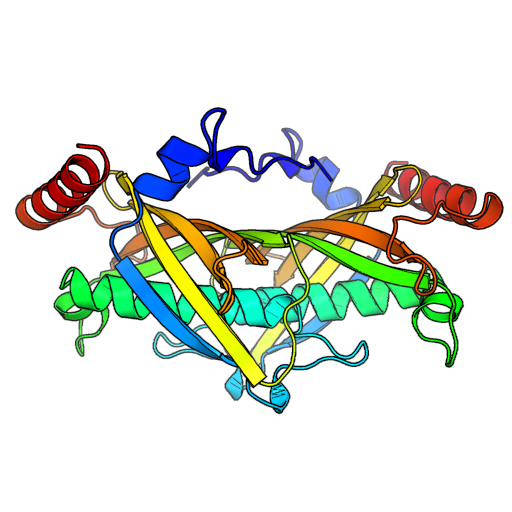1 93.31 70 GLU B CA 1
ATOM 1838 C C . GLU B 1 70 ? -13.227 -18.375 -12.445 1 93.31 70 GLU B C 1
ATOM 1840 O O . GLU B 1 70 ? -13.953 -18.016 -11.523 1 93.31 70 GLU B O 1
ATOM 1845 N N . PHE B 1 71 ? -11.914 -18.25 -12.398 1 95.88 71 PHE B N 1
ATOM 1846 C CA . PHE B 1 71 ? -11.258 -17.719 -11.211 1 95.88 71 PHE B CA 1
ATOM 1847 C C . PHE B 1 71 ? -10.508 -16.438 -11.531 1 95.88 71 PHE B C 1
ATOM 1849 O O . PHE B 1 71 ? -10.023 -16.25 -12.648 1 95.88 71 PHE B O 1
ATOM 1856 N N . ILE B 1 72 ? -10.492 -15.562 -10.594 1 95.31 72 ILE B N 1
ATOM 1857 C CA . ILE B 1 72 ? -9.703 -14.344 -10.703 1 95.31 72 ILE B CA 1
ATOM 1858 C C . ILE B 1 72 ? -8.93 -14.109 -9.406 1 95.31 72 ILE B C 1
ATOM 1860 O O . ILE B 1 72 ? -9.367 -14.531 -8.336 1 95.31 72 ILE B O 1
ATOM 1864 N N . PRO B 1 73 ? -7.773 -13.57 -9.508 1 97.38 73 PRO B N 1
ATOM 1865 C CA . PRO B 1 73 ? -7.062 -13.148 -8.297 1 97.38 73 PRO B CA 1
ATOM 1866 C C . PRO B 1 73 ? -7.574 -11.828 -7.738 1 97.38 73 PRO B C 1
ATOM 1868 O O . PRO B 1 73 ? -7.871 -10.906 -8.5 1 97.38 73 PRO B O 1
ATOM 1871 N N . VAL B 1 74 ? -7.691 -11.703 -6.512 1 97.5 74 VAL B N 1
ATOM 1872 C CA . VAL B 1 74 ? -8.062 -10.461 -5.836 1 97.5 74 VAL B CA 1
ATOM 1873 C C . VAL B 1 74 ? -7.012 -10.109 -4.785 1 97.5 74 VAL B C 1
ATOM 1875 O O . VAL B 1 74 ? -6.602 -10.969 -4 1 97.5 74 VAL B O 1
ATOM 1878 N N . VAL B 1 75 ? -6.539 -8.914 -4.82 1 98.56 75 VAL B N 1
ATOM 1879 C CA . VAL B 1 75 ? -5.648 -8.422 -3.775 1 98.56 75 VAL B CA 1
ATOM 1880 C C . VAL B 1 75 ? -6.457 -8.117 -2.516 1 98.56 75 VAL B C 1
ATOM 1882 O O . VAL B 1 75 ? -7.348 -7.262 -2.533 1 98.56 75 VAL B O 1
ATOM 1885 N N . ALA B 1 76 ? -6.125 -8.773 -1.437 1 98.5 76 ALA B N 1
ATOM 1886 C CA . ALA B 1 76 ? -6.84 -8.555 -0.179 1 98.5 76 ALA B CA 1
ATOM 1887 C C . ALA B 1 76 ? -6.227 -7.402 0.609 1 98.5 76 ALA B C 1
ATOM 1889 O O . ALA B 1 76 ? -6.945 -6.633 1.251 1 98.5 76 ALA B O 1
ATOM 1890 N N . ASP B 1 77 ? -4.973 -7.344 0.624 1 98.5 77 ASP B N 1
ATOM 1891 C CA . ASP B 1 77 ? -4.262 -6.246 1.271 1 98.5 77 ASP B CA 1
ATOM 1892 C C . ASP B 1 77 ? -2.875 -6.055 0.666 1 98.5 77 ASP B C 1
ATOM 1894 O O . ASP B 1 77 ? -2.357 -6.945 -0.011 1 98.5 77 ASP B O 1
ATOM 1898 N N . LEU B 1 78 ? -2.359 -4.887 0.849 1 98.62 78 LEU B N 1
ATOM 1899 C CA . LEU B 1 78 ? -0.998 -4.539 0.46 1 98.62 78 LEU B CA 1
ATOM 1900 C C . LEU B 1 78 ? -0.337 -3.664 1.521 1 98.62 78 LEU B C 1
ATOM 1902 O O . LEU B 1 78 ? -0.987 -2.795 2.107 1 98.62 78 LEU B O 1
ATOM 1906 N N . GLN B 1 79 ? 0.941 -3.852 1.679 1 98.44 79 GLN B N 1
ATOM 1907 C CA . GLN B 1 79 ? 1.769 -3.033 2.559 1 98.44 79 GLN B CA 1
ATOM 1908 C C . GLN B 1 79 ? 3.145 -2.785 1.947 1 98.44 79 GLN B C 1
ATOM 1910 O O . GLN B 1 79 ? 3.723 -3.676 1.321 1 98.44 79 GLN B O 1
ATOM 1915 N N . CYS B 1 80 ? 3.641 -1.645 2.156 1 98.69 80 CYS B N 1
ATOM 1916 C CA . CYS B 1 80 ? 4.969 -1.268 1.68 1 98.69 80 CYS B CA 1
ATOM 1917 C C . CYS B 1 80 ? 5.711 -0.445 2.727 1 98.69 80 CYS B C 1
ATOM 1919 O O . CYS B 1 80 ? 5.125 0.434 3.361 1 98.69 80 CYS B O 1
ATOM 1921 N N . ASP B 1 81 ? 6.922 -0.732 2.961 1 98.62 81 ASP B N 1
ATOM 1922 C CA . ASP B 1 81 ? 7.855 0.069 3.744 1 98.62 81 ASP B CA 1
ATOM 1923 C C . ASP B 1 81 ? 8.922 0.699 2.852 1 98.62 81 ASP B C 1
ATOM 1925 O O . ASP B 1 81 ? 9.664 -0.009 2.168 1 98.62 81 ASP B O 1
ATOM 1929 N N . TYR B 1 82 ? 8.961 1.986 2.869 1 98.56 82 TYR B N 1
ATOM 1930 C CA . TYR B 1 82 ? 9.914 2.713 2.037 1 98.56 82 TYR B CA 1
ATOM 1931 C C . TYR B 1 82 ? 11.242 2.895 2.762 1 98.56 82 TYR B C 1
ATOM 1933 O O . TYR B 1 82 ? 11.281 3.371 3.898 1 98.56 82 TYR B O 1
ATOM 1941 N N . VAL B 1 83 ? 12.336 2.549 2.1 1 97.94 83 VAL B N 1
ATOM 1942 C CA . VAL B 1 83 ? 13.625 2.475 2.781 1 97.94 83 VAL B CA 1
ATOM 1943 C C . VAL B 1 83 ? 14.555 3.564 2.248 1 97.94 83 VAL B C 1
ATOM 1945 O O . VAL B 1 83 ? 15.219 4.254 3.023 1 97.94 83 VAL B O 1
ATOM 1948 N N . ARG B 1 84 ? 14.664 3.701 0.936 1 97.25 84 ARG B N 1
ATOM 1949 C CA . ARG B 1 84 ? 15.516 4.695 0.285 1 97.25 84 ARG B CA 1
ATOM 1950 C C . ARG B 1 84 ? 14.781 5.379 -0.86 1 97.25 84 ARG B C 1
ATOM 1952 O O . ARG B 1 84 ? 13.859 4.805 -1.444 1 97.25 84 ARG B O 1
ATOM 1959 N N . GLN B 1 85 ? 15.227 6.57 -1.165 1 96.31 85 G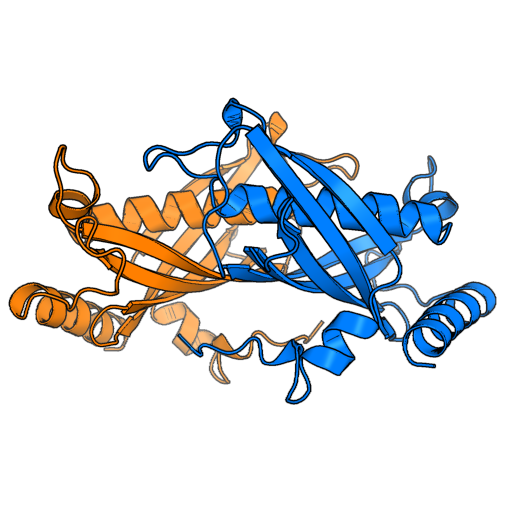LN B N 1
ATOM 1960 C CA . GLN B 1 85 ? 14.648 7.293 -2.289 1 96.31 85 GLN B CA 1
ATOM 1961 C C . GLN B 1 85 ? 14.953 6.598 -3.613 1 96.31 85 GLN B C 1
ATOM 1963 O O . GLN B 1 85 ? 16.016 5.973 -3.758 1 96.31 85 GLN B O 1
ATOM 1968 N N . ILE B 1 86 ? 14.062 6.602 -4.508 1 98.44 86 ILE B N 1
ATOM 1969 C CA . ILE B 1 86 ? 14.227 6.137 -5.883 1 98.44 86 ILE B CA 1
ATOM 1970 C C . ILE B 1 86 ? 14.156 7.324 -6.84 1 98.44 86 ILE B C 1
ATOM 1972 O O . ILE B 1 86 ? 13.242 8.148 -6.75 1 98.44 86 ILE B O 1
ATOM 1976 N N . LEU B 1 87 ? 15.07 7.453 -7.801 1 97.62 87 LEU B N 1
ATOM 1977 C CA . LEU B 1 87 ? 15.195 8.633 -8.648 1 97.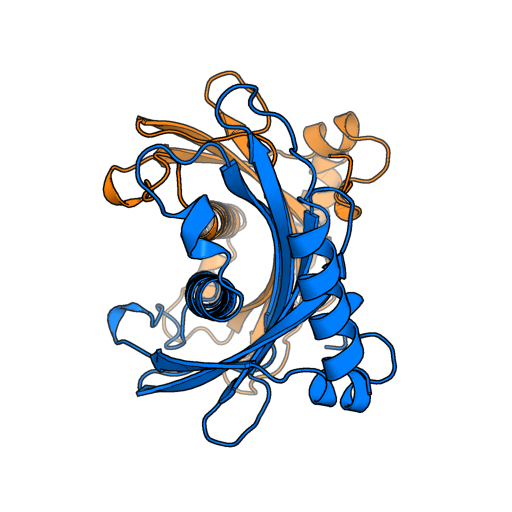62 87 LEU B CA 1
ATOM 1978 C C . LEU B 1 87 ? 14.922 8.289 -10.109 1 97.62 87 LEU B C 1
ATOM 1980 O O . LEU B 1 87 ? 14.938 7.117 -10.484 1 97.62 87 LEU B O 1
ATOM 1984 N N . TYR B 1 88 ? 14.688 9.367 -10.867 1 97.69 88 TYR B N 1
ATOM 1985 C CA . TYR B 1 88 ? 14.531 9.203 -12.305 1 97.69 88 TYR B CA 1
ATOM 1986 C C . TYR B 1 88 ? 15.742 8.508 -12.914 1 97.69 88 TYR B C 1
ATOM 1988 O O . TYR B 1 88 ? 16.891 8.828 -12.562 1 97.69 88 TYR B O 1
ATOM 1996 N N . GLY B 1 89 ? 15.406 7.562 -13.812 1 95.06 89 GLY B N 1
ATOM 1997 C CA . GLY B 1 89 ? 16.469 6.871 -14.516 1 95.06 89 GLY B CA 1
ATOM 1998 C C . GLY B 1 89 ? 17.016 5.676 -13.758 1 95.06 89 GLY B C 1
ATOM 1999 O O . GLY B 1 89 ? 17.766 4.863 -14.312 1 95.06 89 GLY B O 1
ATOM 2000 N N . ASP B 1 90 ? 16.734 5.551 -12.461 1 97.5 90 ASP B N 1
ATOM 2001 C CA . ASP B 1 90 ? 17.156 4.383 -11.695 1 97.5 90 ASP B CA 1
ATOM 2002 C C . ASP B 1 90 ? 16.562 3.102 -12.273 1 97.5 90 ASP B C 1
ATOM 2004 O O . ASP B 1 90 ? 15.492 3.129 -12.891 1 97.5 90 ASP B O 1
ATOM 2008 N N . THR B 1 91 ? 17.281 2.094 -12.133 1 98.25 91 THR B N 1
ATOM 2009 C CA . THR B 1 91 ? 16.719 0.751 -12.273 1 98.25 91 THR B CA 1
ATOM 2010 C C . THR B 1 91 ? 16.328 0.182 -10.914 1 98.25 91 THR B C 1
ATOM 2012 O O . THR B 1 91 ? 17.062 0.328 -9.938 1 98.25 91 THR B O 1
ATOM 2015 N N . VAL B 1 92 ? 15.141 -0.363 -10.828 1 98.81 92 VAL B N 1
ATOM 2016 C CA . VAL B 1 92 ? 14.68 -1.056 -9.633 1 98.81 92 VAL B CA 1
ATOM 2017 C C . VAL B 1 92 ? 14.43 -2.527 -9.953 1 98.81 92 VAL B C 1
ATOM 2019 O O . VAL B 1 92 ? 13.656 -2.85 -10.852 1 98.81 92 VAL B O 1
ATOM 2022 N N . ASN B 1 93 ? 15.117 -3.373 -9.258 1 98.81 93 ASN B N 1
ATOM 2023 C CA . ASN B 1 93 ? 14.836 -4.805 -9.312 1 98.81 93 ASN B CA 1
ATOM 2024 C C . ASN B 1 93 ? 13.891 -5.227 -8.195 1 98.81 93 ASN B C 1
ATOM 2026 O O . ASN B 1 93 ? 14.25 -5.188 -7.016 1 98.81 93 ASN B O 1
ATOM 2030 N N . VAL B 1 94 ? 12.711 -5.648 -8.539 1 98.94 94 VAL B N 1
ATOM 2031 C CA . VAL B 1 94 ? 11.711 -6.062 -7.566 1 98.94 94 VAL B CA 1
ATOM 2032 C C . VAL B 1 94 ? 11.688 -7.586 -7.469 1 98.94 94 VAL B C 1
ATOM 2034 O O . VAL B 1 94 ? 11.297 -8.266 -8.422 1 98.94 94 VAL B O 1
ATOM 2037 N N . LYS B 1 95 ? 12.047 -8.055 -6.328 1 98.88 95 LYS B N 1
ATOM 2038 C CA . LYS B 1 95 ? 12.008 -9.484 -6.055 1 98.88 95 LYS B CA 1
ATOM 2039 C C . LYS B 1 95 ? 10.695 -9.875 -5.379 1 98.88 95 LYS B C 1
ATOM 2041 O O . LYS B 1 95 ? 10.156 -9.117 -4.566 1 98.88 95 LYS B O 1
ATOM 2046 N N . VAL B 1 96 ? 10.219 -11.086 -5.746 1 98.88 96 VAL B N 1
ATOM 2047 C CA . VAL B 1 96 ? 8.945 -11.578 -5.219 1 98.88 96 VAL B CA 1
ATOM 2048 C C . VAL B 1 96 ? 9.102 -13.016 -4.738 1 98.88 96 VAL B C 1
ATOM 2050 O O . VAL B 1 96 ? 9.758 -13.828 -5.395 1 98.88 96 VAL B O 1
ATOM 2053 N N . LYS B 1 97 ? 8.5 -13.359 -3.645 1 98.44 97 LYS B N 1
ATOM 2054 C CA . LYS B 1 97 ? 8.445 -14.758 -3.207 1 98.44 97 LYS B CA 1
ATOM 2055 C C . LYS B 1 97 ? 7.09 -15.094 -2.602 1 98.44 97 LYS B C 1
ATOM 2057 O O . LYS B 1 97 ? 6.398 -14.211 -2.086 1 98.44 97 LYS B O 1
ATOM 2062 N N . LEU B 1 98 ? 6.773 -16.391 -2.654 1 98.31 98 LEU B N 1
ATOM 2063 C CA . LEU B 1 98 ? 5.668 -16.922 -1.866 1 98.31 98 LEU B CA 1
ATOM 2064 C C . LEU B 1 98 ? 6.078 -17.109 -0.409 1 98.31 98 LEU B C 1
ATOM 2066 O O . LEU B 1 98 ? 7.09 -17.766 -0.123 1 98.31 98 LEU B O 1
ATOM 2070 N N . ASN B 1 99 ? 5.324 -16.484 0.457 1 97.5 99 ASN B N 1
ATOM 2071 C CA . ASN B 1 99 ? 5.668 -16.609 1.869 1 97.5 99 ASN B CA 1
ATOM 2072 C C . ASN B 1 99 ? 4.828 -17.688 2.553 1 97.5 99 ASN B C 1
ATOM 2074 O O . ASN B 1 99 ? 5.352 -18.516 3.309 1 97.5 99 ASN B O 1
ATOM 2078 N N . GLU B 1 100 ? 3.549 -17.672 2.414 1 97.25 100 GLU B N 1
ATOM 2079 C CA . GLU B 1 100 ? 2.605 -18.641 2.969 1 97.25 100 GLU B CA 1
ATOM 2080 C C . GLU B 1 100 ? 1.462 -18.922 1.994 1 97.25 100 GLU B C 1
ATOM 2082 O O . GLU B 1 100 ? 1.136 -18.078 1.157 1 97.25 100 GLU B O 1
ATOM 2087 N N . ILE B 1 101 ? 0.938 -20.125 2.143 1 97.56 101 ILE B N 1
ATOM 2088 C CA . ILE B 1 101 ? -0.189 -20.484 1.289 1 97.56 101 ILE B CA 1
ATOM 2089 C C . ILE B 1 101 ? -1.356 -20.953 2.15 1 97.56 101 ILE B C 1
ATOM 2091 O O . ILE B 1 101 ? -1.16 -21.688 3.119 1 97.56 101 ILE B O 1
ATOM 2095 N N . GLY B 1 102 ? -2.521 -20.438 1.894 1 97.62 102 GLY B N 1
ATOM 2096 C CA . GLY B 1 102 ? -3.768 -20.922 2.471 1 97.62 102 GLY B CA 1
ATOM 2097 C C . GLY B 1 102 ? -4.559 -21.797 1.525 1 97.62 102 GLY B C 1
ATOM 2098 O O . GLY B 1 102 ? -4.016 -22.312 0.543 1 97.62 102 GLY B O 1
ATOM 2099 N N . SER B 1 103 ? -5.863 -22 1.857 1 97.81 103 SER B N 1
ATOM 2100 C CA . SER B 1 103 ? -6.703 -22.875 1.033 1 97.81 103 SER B CA 1
ATOM 2101 C C . SER B 1 103 ? -7.066 -22.188 -0.284 1 97.81 103 SER B C 1
ATOM 2103 O O . SER B 1 103 ? -7.242 -22.859 -1.305 1 97.81 103 SER B O 1
ATOM 2105 N N . SER B 1 104 ? -7.238 -20.875 -0.257 1 98.25 104 SER B N 1
ATOM 2106 C CA . SER B 1 104 ? -7.617 -20.141 -1.461 1 98.25 104 SER B CA 1
ATOM 2107 C C . SER B 1 104 ? -6.77 -18.891 -1.635 1 98.25 104 SER B C 1
ATOM 2109 O O . SER B 1 104 ? -7.098 -18.016 -2.439 1 98.25 104 SER B O 1
ATOM 2111 N N . SER B 1 105 ? -5.738 -18.781 -0.755 1 98.5 105 SER B N 1
ATOM 2112 C CA . SER B 1 105 ? -4.977 -17.531 -0.741 1 98.5 105 SER B CA 1
ATOM 2113 C C . SER B 1 105 ? -3.486 -17.797 -0.545 1 98.5 105 SER B C 1
ATOM 2115 O O . SER B 1 105 ? -3.092 -18.906 -0.182 1 98.5 105 SER B O 1
ATOM 2117 N N . PHE B 1 106 ? -2.688 -16.797 -0.875 1 97.94 106 PHE B N 1
ATOM 2118 C CA . PHE B 1 106 ? -1.288 -16.844 -0.466 1 97.94 106 PHE B CA 1
ATOM 2119 C C . PHE B 1 106 ? -0.772 -15.445 -0.147 1 97.94 106 PHE B C 1
ATOM 2121 O O . PHE B 1 106 ? -1.361 -14.453 -0.569 1 97.94 106 PHE B O 1
ATOM 2128 N N . ASP B 1 107 ? 0.233 -15.422 0.688 1 98.06 107 ASP B N 1
ATOM 2129 C CA . ASP B 1 107 ? 0.958 -14.219 1.079 1 98.06 107 ASP B CA 1
ATOM 2130 C C . ASP B 1 107 ? 2.254 -14.078 0.283 1 98.06 107 ASP B C 1
ATOM 2132 O O . ASP B 1 107 ? 3.02 -15.031 0.155 1 98.06 107 ASP B O 1
ATOM 2136 N N . LEU B 1 108 ? 2.449 -12.93 -0.259 1 98.62 108 LEU B N 1
ATOM 2137 C CA . LEU B 1 108 ? 3.666 -12.609 -0.997 1 98.62 108 LEU B CA 1
ATOM 2138 C C . LEU B 1 108 ? 4.5 -11.578 -0.248 1 98.62 108 LEU B C 1
ATOM 2140 O O . LEU B 1 108 ? 3.955 -10.695 0.425 1 98.62 108 LEU B O 1
ATOM 2144 N N . HIS B 1 109 ? 5.773 -11.688 -0.407 1 98.75 109 HIS B N 1
ATOM 2145 C CA . HIS B 1 109 ? 6.695 -10.633 0.008 1 98.75 109 HIS B CA 1
ATOM 2146 C C . HIS B 1 109 ? 7.41 -10.023 -1.192 1 98.75 109 HIS B C 1
ATOM 2148 O O . HIS B 1 109 ? 7.59 -10.68 -2.217 1 98.75 109 HIS B O 1
ATOM 2154 N N . TYR B 1 110 ? 7.746 -8.812 -1.055 1 98.88 110 TYR B N 1
ATOM 2155 C CA . TYR B 1 110 ? 8.445 -8.039 -2.072 1 98.88 110 TYR B CA 1
ATOM 2156 C C . TYR B 1 110 ? 9.734 -7.438 -1.511 1 98.88 110 TYR B C 1
ATOM 2158 O O . TYR B 1 110 ? 9.766 -6.984 -0.365 1 98.88 110 TYR B O 1
ATOM 2166 N N . HIS B 1 111 ? 10.734 -7.441 -2.273 1 98.81 111 HIS B N 1
ATOM 2167 C CA . HIS B 1 111 ? 12.016 -6.816 -1.961 1 98.81 111 HIS B CA 1
ATOM 2168 C C . HIS B 1 111 ? 12.547 -6.023 -3.148 1 98.81 111 HIS B C 1
ATOM 2170 O O . HIS B 1 111 ? 12.969 -6.602 -4.152 1 98.81 111 HIS B O 1
ATOM 2176 N N . GLY B 1 112 ? 12.469 -4.711 -3.066 1 98.81 112 GLY B N 1
ATOM 2177 C CA . GLY B 1 112 ? 13 -3.834 -4.098 1 98.81 112 GLY B CA 1
ATOM 2178 C C . GLY B 1 112 ? 14.43 -3.414 -3.844 1 98.81 112 GLY B C 1
ATOM 2179 O O . GLY B 1 112 ? 14.758 -2.908 -2.768 1 98.81 112 GLY B O 1
ATOM 2180 N N . VAL B 1 113 ? 15.258 -3.555 -4.855 1 98.56 113 VAL B N 1
ATOM 2181 C CA . VAL B 1 113 ? 16.656 -3.137 -4.738 1 98.56 113 VAL B CA 1
ATOM 2182 C C . VAL B 1 113 ? 17.047 -2.291 -5.949 1 98.56 113 VAL B C 1
ATOM 2184 O O . VAL B 1 113 ? 16.531 -2.502 -7.051 1 98.56 113 VAL B O 1
ATOM 2187 N N . ASN B 1 114 ? 17.938 -1.315 -5.758 1 98.12 114 ASN B N 1
ATOM 2188 C CA . ASN B 1 114 ? 18.391 -0.486 -6.867 1 98.12 114 ASN B CA 1
ATOM 2189 C C . ASN B 1 114 ? 19.562 -1.128 -7.605 1 98.12 114 ASN B C 1
ATOM 2191 O O . ASN B 1 114 ? 19.922 -2.277 -7.34 1 98.12 114 ASN B O 1
ATOM 2195 N N . GLY B 1 115 ? 20.141 -0.397 -8.609 1 96.31 115 GLY B N 1
ATOM 2196 C CA . GLY B 1 115 ? 21.219 -0.915 -9.438 1 96.31 115 GLY B CA 1
ATOM 2197 C C . GLY B 1 115 ? 22.469 -1.274 -8.641 1 96.31 115 GLY B C 1
ATOM 2198 O O . GLY B 1 115 ? 23.281 -2.082 -9.086 1 96.31 115 GLY B O 1
ATOM 2199 N N . GLU B 1 116 ? 22.594 -0.742 -7.449 1 96.25 116 GLU B N 1
ATOM 2200 C CA . GLU B 1 116 ? 23.75 -1.001 -6.594 1 96.25 116 GLU B CA 1
ATOM 2201 C C . GLU B 1 116 ? 23.469 -2.131 -5.609 1 96.25 116 GLU B C 1
ATOM 2203 O O . GLU B 1 116 ? 24.297 -2.438 -4.754 1 96.25 116 GLU B O 1
ATOM 2208 N N . GLY B 1 117 ? 22.312 -2.648 -5.637 1 95.94 117 GLY B N 1
ATOM 2209 C CA . GLY B 1 117 ? 21.938 -3.75 -4.766 1 95.94 117 GLY B CA 1
ATOM 2210 C C . GLY B 1 117 ? 21.438 -3.295 -3.404 1 95.94 117 GLY B C 1
ATOM 2211 O O . GLY B 1 117 ? 21.281 -4.109 -2.492 1 95.94 117 GLY B O 1
ATOM 2212 N N . LYS B 1 118 ? 21.188 -2.041 -3.217 1 97.5 118 LYS B N 1
ATOM 2213 C CA . LYS B 1 118 ? 20.688 -1.511 -1.949 1 97.5 118 LYS B CA 1
ATOM 2214 C C . LYS B 1 118 ? 19.156 -1.544 -1.898 1 97.5 118 LYS B C 1
ATOM 2216 O O . LYS B 1 118 ? 18.5 -1.25 -2.893 1 97.5 118 LYS B O 1
ATOM 2221 N N . THR B 1 119 ? 18.656 -1.933 -0.714 1 98.38 119 THR B N 1
ATOM 2222 C CA . THR B 1 119 ? 17.219 -1.991 -0.534 1 98.38 119 THR B CA 1
ATOM 2223 C C . THR B 1 119 ? 16.594 -0.604 -0.675 1 98.38 119 THR B C 1
ATOM 2225 O O . THR B 1 119 ? 17.047 0.35 -0.035 1 98.38 119 THR B O 1
ATOM 2228 N N . VAL B 1 120 ? 15.547 -0.492 -1.509 1 98.62 120 VAL B N 1
ATOM 2229 C CA . VAL B 1 120 ? 14.859 0.785 -1.658 1 98.62 120 VAL B CA 1
ATOM 2230 C C . VAL B 1 120 ? 13.445 0.68 -1.084 1 98.62 120 VAL B C 1
ATOM 2232 O O . VAL B 1 120 ? 12.875 1.679 -0.643 1 98.62 120 VAL B O 1
ATOM 2235 N N . PHE B 1 121 ? 12.859 -0.506 -1.064 1 98.69 121 PHE B N 1
ATOM 2236 C CA . PHE B 1 121 ? 11.609 -0.753 -0.355 1 98.69 121 PHE B CA 1
ATOM 2237 C C . PHE B 1 121 ? 11.43 -2.24 -0.076 1 98.69 121 PHE B C 1
ATOM 2239 O O . PHE B 1 121 ? 12.102 -3.076 -0.686 1 98.69 121 PHE B O 1
ATOM 2246 N N . THR B 1 122 ? 10.594 -2.586 0.878 1 98.75 122 THR B N 1
ATOM 2247 C CA . THR B 1 122 ? 10.07 -3.93 1.108 1 98.75 122 THR B CA 1
ATOM 2248 C C . THR B 1 122 ? 8.547 -3.912 1.206 1 98.75 122 THR B C 1
ATOM 2250 O O . THR B 1 122 ? 7.945 -2.852 1.394 1 98.75 122 THR B O 1
ATOM 2253 N N . GLY B 1 123 ? 7.965 -5.039 1.009 1 98.5 123 GLY B N 1
ATOM 2254 C CA . GLY B 1 123 ? 6.512 -5.062 1.078 1 98.5 123 GLY B CA 1
ATOM 2255 C C . GLY B 1 123 ? 5.945 -6.461 1.215 1 98.5 123 GLY B C 1
ATOM 2256 O O . GLY B 1 123 ? 6.688 -7.445 1.201 1 98.5 123 GLY B O 1
ATOM 2257 N N . ARG B 1 124 ? 4.652 -6.512 1.405 1 98.38 124 ARG B N 1
ATOM 2258 C CA . ARG B 1 124 ? 3.887 -7.754 1.48 1 98.38 124 ARG B CA 1
ATOM 2259 C C . ARG B 1 124 ? 2.457 -7.543 0.994 1 98.38 124 ARG B C 1
ATOM 2261 O O . ARG B 1 124 ? 1.971 -6.414 0.946 1 98.38 124 ARG B O 1
ATOM 2268 N N . GLY B 1 125 ? 1.856 -8.57 0.586 1 98.31 125 GLY B N 1
ATOM 2269 C CA . GLY B 1 125 ? 0.46 -8.555 0.177 1 98.31 125 GLY B CA 1
ATOM 2270 C C . GLY B 1 125 ? -0.168 -9.938 0.141 1 98.31 125 GLY B C 1
ATOM 2271 O O . GLY B 1 125 ? 0.527 -10.938 -0.056 1 98.31 125 GLY B O 1
ATOM 2272 N N . ARG B 1 126 ? -1.423 -9.977 0.295 1 98.56 126 ARG B N 1
ATOM 2273 C CA . ARG B 1 126 ? -2.17 -11.227 0.209 1 98.56 126 ARG B CA 1
ATOM 2274 C C . ARG B 1 126 ? -3.047 -11.258 -1.038 1 98.56 126 ARG B C 1
ATOM 2276 O O . ARG B 1 126 ? -3.729 -10.281 -1.348 1 98.56 126 ARG B O 1
ATOM 2283 N N . ILE B 1 127 ? -2.998 -12.328 -1.742 1 98.56 127 ILE B N 1
ATOM 2284 C CA . ILE B 1 127 ? -3.824 -12.578 -2.918 1 98.56 127 ILE B CA 1
ATOM 2285 C C . ILE B 1 127 ? -4.832 -13.688 -2.619 1 98.56 127 ILE B C 1
ATOM 2287 O O . ILE B 1 127 ? -4.484 -14.695 -2.002 1 98.56 127 ILE B O 1
ATOM 2291 N N . VAL B 1 128 ? -6.023 -13.5 -2.988 1 98.56 128 VAL B N 1
ATOM 2292 C CA . VAL B 1 128 ? -7.074 -14.5 -2.814 1 98.56 128 VAL B CA 1
ATOM 2293 C C . VAL B 1 128 ? -7.652 -14.883 -4.176 1 98.56 128 VAL B C 1
ATOM 2295 O O . VAL B 1 128 ? -7.953 -14.016 -4.996 1 98.56 128 VAL B O 1
ATOM 2298 N N . GLN B 1 129 ? -7.75 -16.141 -4.449 1 98.12 129 GLN B N 1
ATOM 2299 C CA . GLN B 1 129 ? -8.469 -16.625 -5.621 1 98.12 129 GLN B CA 1
ATOM 2300 C C . GLN B 1 129 ? -9.977 -16.625 -5.391 1 98.12 129 GLN B C 1
ATOM 2302 O O . GLN B 1 129 ? -10.477 -17.25 -4.461 1 98.12 129 GLN B O 1
ATOM 2307 N N . ILE B 1 130 ? -10.656 -15.977 -6.277 1 97.38 130 ILE B N 1
ATOM 2308 C CA . ILE B 1 130 ? -12.102 -15.805 -6.148 1 97.38 130 ILE B CA 1
ATOM 2309 C C . ILE B 1 130 ? -12.805 -16.438 -7.344 1 97.38 130 ILE B C 1
ATOM 2311 O O . ILE B 1 130 ? -12.352 -16.312 -8.484 1 97.38 130 ILE B O 1
ATOM 2315 N N . SER B 1 131 ? -13.961 -17.109 -7.047 1 96.62 131 SER B N 1
ATOM 2316 C CA . SER B 1 131 ? -14.828 -17.609 -8.109 1 96.62 131 SER B CA 1
ATOM 2317 C C . SER B 1 131 ? -15.648 -16.469 -8.719 1 96.62 131 SER B C 1
ATOM 2319 O O . SER B 1 131 ? -16.344 -15.75 -8.008 1 96.62 131 SER B O 1
ATOM 2321 N N . ARG B 1 132 ? -15.625 -16.375 -10.039 1 92.12 132 ARG B N 1
ATOM 2322 C CA . ARG B 1 132 ? -16.422 -15.352 -10.703 1 92.12 132 ARG B CA 1
ATOM 2323 C C . ARG B 1 132 ? -17.906 -15.617 -10.555 1 92.12 132 ARG B C 1
ATOM 2325 O O . ARG B 1 132 ? -18.703 -14.688 -10.422 1 92.12 132 ARG B O 1
ATOM 2332 N N . SER B 1 133 ? -18.234 -16.844 -10.586 1 93.94 133 SER B N 1
ATOM 2333 C CA . SER B 1 133 ? -19.641 -17.234 -10.555 1 93.94 133 SER B CA 1
ATOM 2334 C C . SER B 1 133 ? -20.266 -16.969 -9.188 1 93.94 133 SER B C 1
ATOM 2336 O O . SER B 1 133 ? -21.406 -16.531 -9.094 1 93.94 133 SER B O 1
ATOM 2338 N N . THR B 1 134 ? -19.516 -17.125 -8.102 1 95.5 134 THR B N 1
ATOM 2339 C CA . THR B 1 134 ? -20.094 -17.016 -6.766 1 95.5 134 THR B CA 1
ATOM 2340 C C . THR B 1 134 ? -19.641 -15.734 -6.074 1 95.5 134 THR B C 1
ATOM 2342 O O . THR B 1 134 ? -20.25 -15.305 -5.09 1 95.5 134 THR B O 1
ATOM 2345 N N . GLY B 1 135 ? -18.547 -15.227 -6.461 1 93.75 135 GLY B N 1
ATOM 2346 C CA . GLY B 1 135 ? -17.953 -14.07 -5.801 1 93.75 135 GLY B CA 1
ATOM 2347 C C . GLY B 1 135 ? -17.281 -14.406 -4.488 1 93.75 135 GLY B C 1
ATOM 2348 O O . GLY B 1 135 ? -16.984 -13.523 -3.688 1 93.75 135 GLY B O 1
ATOM 2349 N N . ARG B 1 136 ? -17.031 -15.695 -4.305 1 96.62 136 ARG B N 1
ATOM 2350 C CA . ARG B 1 136 ? -16.453 -16.172 -3.049 1 96.62 136 ARG B CA 1
ATOM 2351 C C . ARG B 1 136 ? -15.078 -16.781 -3.271 1 96.62 136 ARG B C 1
ATOM 2353 O O . ARG B 1 136 ? -14.727 -17.141 -4.398 1 96.62 136 ARG B O 1
ATOM 2360 N N . PRO B 1 137 ? -14.32 -16.875 -2.166 1 98.06 137 PRO B N 1
ATOM 2361 C CA . PRO B 1 137 ? -13.031 -17.547 -2.295 1 98.06 137 PRO B CA 1
ATOM 2362 C C . PRO B 1 137 ? -13.156 -18.969 -2.828 1 98.06 137 PRO B C 1
ATOM 2364 O O . PRO B 1 137 ? -14.094 -19.688 -2.457 1 98.06 137 PRO B O 1
ATOM 2367 N N . ALA B 1 138 ? -12.289 -19.297 -3.75 1 97.81 138 ALA B N 1
ATOM 2368 C CA . ALA B 1 138 ? -12.242 -20.625 -4.348 1 97.81 138 ALA B CA 1
ATOM 2369 C C . ALA B 1 138 ? -10.938 -21.344 -3.99 1 97.81 138 ALA B C 1
ATOM 2371 O O . ALA B 1 138 ? -9.852 -20.797 -4.207 1 97.81 138 ALA B O 1
ATOM 2372 N N . SER B 1 139 ? -11.016 -22.547 -3.592 1 97.69 139 SER B N 1
ATOM 2373 C CA . SER B 1 139 ? -9.852 -23.312 -3.174 1 97.69 139 SER B CA 1
ATOM 2374 C C . SER B 1 139 ? -8.945 -23.641 -4.359 1 97.69 139 SER B C 1
ATOM 2376 O O . SER B 1 139 ? -9.422 -23.797 -5.484 1 97.69 139 SER B O 1
ATOM 2378 N N . TRP B 1 140 ? -7.66 -23.766 -4.023 1 97.19 140 TRP B N 1
ATOM 2379 C CA . TRP B 1 140 ? -6.707 -24.234 -5.02 1 97.19 140 TRP B CA 1
ATOM 2380 C C . TRP B 1 140 ? -7.027 -25.672 -5.438 1 97.19 140 TRP B C 1
ATOM 2382 O O . TRP B 1 140 ? -7.406 -26.5 -4.602 1 97.19 140 TRP B O 1
ATOM 2392 N N . GLU B 1 141 ? -6.816 -25.859 -6.746 1 95.25 141 GLU B N 1
ATOM 2393 C CA . GLU B 1 141 ? -6.73 -27.266 -7.125 1 95.25 141 GLU B CA 1
ATOM 2394 C C . GLU B 1 141 ? -5.535 -27.938 -6.461 1 95.25 141 GLU B C 1
ATOM 2396 O O . GLU B 1 141 ? -4.48 -27.312 -6.289 1 95.25 141 GLU B O 1
ATOM 2401 N N . LEU B 1 142 ? -5.703 -29.203 -6.18 1 96.75 142 LEU B N 1
ATOM 2402 C CA . LEU B 1 142 ? -4.684 -29.922 -5.422 1 96.75 142 LEU B CA 1
ATOM 2403 C C . LEU B 1 142 ? -3.324 -29.812 -6.109 1 96.75 142 LEU B C 1
ATOM 2405 O O . LEU B 1 142 ? -2.316 -29.531 -5.461 1 96.75 142 LEU B O 1
ATOM 2409 N N . GLU B 1 143 ? -3.275 -30.094 -7.344 1 96.19 143 GLU B N 1
ATOM 2410 C CA . GLU B 1 143 ? -2.018 -30.047 -8.086 1 96.19 143 GLU B CA 1
ATOM 2411 C C . GLU B 1 143 ? -1.386 -28.656 -8.031 1 96.19 143 GLU B C 1
ATOM 2413 O O . GLU B 1 143 ? -0.171 -28.531 -7.859 1 96.19 143 GLU B O 1
ATOM 2418 N N . THR B 1 144 ? -2.16 -27.672 -8.203 1 95.69 144 THR B N 1
ATOM 2419 C CA . THR B 1 144 ? -1.678 -26.297 -8.133 1 95.69 144 THR B CA 1
ATOM 2420 C C . THR B 1 144 ? -1.128 -25.984 -6.746 1 95.69 144 THR B C 1
ATOM 2422 O O . THR B 1 144 ? -0.043 -25.406 -6.617 1 95.69 144 THR B O 1
ATOM 2425 N N . LYS B 1 145 ? -1.841 -26.297 -5.758 1 96.94 145 LYS B N 1
ATOM 2426 C CA . LYS B 1 145 ? -1.41 -26.047 -4.387 1 96.94 145 LYS B CA 1
ATOM 2427 C C . LYS B 1 145 ? -0.066 -26.703 -4.098 1 96.94 145 LYS B C 1
ATOM 2429 O O . LYS B 1 145 ? 0.806 -26.109 -3.469 1 96.94 145 LYS B O 1
ATOM 2434 N N . GLU B 1 146 ? 0.044 -27.891 -4.523 1 96.88 146 GLU B N 1
ATOM 2435 C CA . GLU B 1 146 ? 1.289 -28.625 -4.309 1 96.88 146 GLU B CA 1
ATOM 2436 C C . GLU B 1 146 ? 2.461 -27.938 -5.004 1 96.88 146 GLU B C 1
ATOM 2438 O O . GLU B 1 146 ? 3.555 -27.844 -4.445 1 96.88 146 GLU B O 1
ATOM 2443 N N . LYS B 1 147 ? 2.205 -27.547 -6.215 1 95.75 147 LYS B N 1
ATOM 2444 C CA . LYS B 1 147 ? 3.24 -26.828 -6.949 1 95.75 147 LYS B CA 1
ATOM 2445 C C . LYS B 1 147 ? 3.666 -25.562 -6.207 1 95.75 147 LYS B C 1
ATOM 2447 O O . LYS B 1 147 ? 4.859 -25.266 -6.125 1 95.75 147 LYS B O 1
ATOM 2452 N N . LEU B 1 148 ? 2.754 -24.828 -5.703 1 97.06 148 LEU B N 1
ATOM 2453 C CA . LEU B 1 148 ? 3.029 -23.594 -4.969 1 97.06 148 LEU B CA 1
ATOM 2454 C C . LEU B 1 148 ? 3.775 -23.891 -3.672 1 97.06 148 LEU B C 1
ATOM 2456 O O . LEU B 1 148 ? 4.691 -23.141 -3.297 1 97.06 148 LEU B O 1
ATOM 2460 N N . LEU B 1 149 ? 3.369 -24.953 -3.031 1 97.25 149 LEU B N 1
ATOM 2461 C CA . LEU B 1 149 ? 4.047 -25.359 -1.804 1 97.25 149 LEU B CA 1
ATOM 2462 C C . LEU B 1 149 ? 5.5 -25.734 -2.082 1 97.25 149 LEU B C 1
ATOM 2464 O O . LEU B 1 149 ? 6.391 -25.406 -1.295 1 97.25 149 LEU B O 1
ATOM 2468 N N . GLN B 1 150 ? 5.695 -26.406 -3.145 1 96.38 150 GLN B N 1
ATOM 2469 C CA . GLN B 1 150 ? 7.051 -26.781 -3.529 1 96.38 150 GLN B CA 1
ATOM 2470 C C . GLN B 1 150 ? 7.918 -25.547 -3.775 1 96.38 150 GLN B C 1
ATOM 2472 O O . GLN B 1 150 ? 9.117 -25.547 -3.473 1 96.38 150 GLN B O 1
ATOM 2477 N N . ARG B 1 151 ? 7.312 -24.547 -4.367 1 95.25 151 ARG B N 1
ATOM 2478 C CA . ARG B 1 151 ? 8.039 -23.297 -4.605 1 95.25 151 ARG B CA 1
ATOM 2479 C C . ARG B 1 151 ? 8.5 -22.672 -3.293 1 95.25 151 ARG B C 1
ATOM 2481 O O . ARG B 1 151 ? 9.609 -22.156 -3.209 1 95.25 151 ARG B O 1
ATOM 2488 N N . ILE B 1 152 ? 7.676 -22.734 -2.271 1 96.31 152 ILE B N 1
ATOM 2489 C CA . ILE B 1 152 ? 8.008 -22.188 -0.963 1 96.31 152 ILE B CA 1
ATOM 2490 C C . ILE B 1 152 ? 9.156 -22.984 -0.343 1 96.31 152 ILE B C 1
ATOM 2492 O O . ILE B 1 152 ? 10.109 -22.391 0.181 1 96.31 152 ILE B O 1
ATOM 2496 N N . GLU B 1 153 ? 9.047 -24.234 -0.471 1 95.44 153 GLU B N 1
ATOM 2497 C CA . GLU B 1 153 ? 10.062 -25.109 0.104 1 95.44 153 GLU B CA 1
ATOM 2498 C C . GLU B 1 153 ? 11.406 -24.922 -0.592 1 95.44 153 GLU B C 1
ATOM 2500 O O . GLU B 1 153 ? 12.453 -24.922 0.059 1 95.44 153 GLU B O 1
ATOM 2505 N N . LYS B 1 154 ? 11.32 -24.875 -1.863 1 94.25 154 LYS B N 1
ATOM 2506 C CA . LYS B 1 154 ? 12.547 -24.688 -2.635 1 94.25 154 LYS B CA 1
ATOM 2507 C C . LYS B 1 154 ? 13.242 -23.391 -2.252 1 94.25 154 LYS B C 1
ATOM 2509 O O . LYS B 1 154 ? 14.469 -23.359 -2.125 1 94.25 154 LYS B O 1
ATOM 2514 N N . ALA B 1 155 ? 12.523 -22.297 -2.094 1 93 155 ALA B N 1
ATOM 2515 C CA . ALA B 1 155 ? 13.078 -21 -1.748 1 93 155 ALA B CA 1
ATOM 2516 C C . ALA B 1 155 ? 13.734 -21.031 -0.37 1 93 155 ALA B C 1
ATOM 2518 O O . ALA B 1 155 ? 14.695 -20.297 -0.117 1 93 155 ALA B O 1
ATOM 2519 N N . ARG B 1 156 ? 13.227 -21.891 0.529 1 92.5 156 ARG B N 1
ATOM 2520 C CA . ARG B 1 156 ? 13.711 -21.922 1.906 1 92.5 156 ARG B CA 1
ATOM 2521 C C . ARG B 1 156 ? 14.852 -22.938 2.061 1 92.5 156 ARG B C 1
ATOM 2523 O O . ARG B 1 156 ? 15.461 -23.016 3.127 1 92.5 156 ARG B O 1
ATOM 2530 N N . ALA B 1 157 ? 15.008 -23.797 1.15 1 88.38 157 ALA B N 1
ATOM 2531 C CA . ALA B 1 157 ? 16.078 -24.797 1.201 1 88.38 157 ALA B CA 1
ATOM 2532 C C . ALA B 1 157 ? 17.438 -24.141 1.005 1 88.38 157 ALA B C 1
ATOM 2534 O O . ALA B 1 157 ? 17.562 -23.109 0.342 1 88.38 157 ALA B O 1
#

Sequence (314 aa):
MDGRSSYIGEDKEKWASEFEFEYSLRVRFGEIDGFGHVNNTRVFVYMEEARIAFFRSLGLMNDWGSQGSEFIPVVADLQCDYVRQILYGDTVNVKVKLNEIGSSSFDLHYHGVNGEGKTVFTGRGRIVQISRSTGRPASWELETKEKLLQRIEKARAMDGRSSYIGEDKEKWASEFEFEYSLRVRFGEIDGFGHVNNTRVFVYMEEARIAFFRSLGLMNDWGSQGSEFIPVVADLQCDYVRQILYGDTVNVKVKLNEIGSSSFDLHYHGVNGEGKTVFTGRGRIVQISRSTGRPASWELETKEKLLQRIEKARA

InterPro domains:
  IPR029069 HotDog domain superfamily [SSF54637] (21-150)
  IPR050563 4-hydroxybenzoyl-CoA thioesterase [PTHR31793] (20-152)

Secondary structure (DSSP, 8-state):
-----TTT-S-HHHHHHT--EEEEEEPPGGGB-TTSSB-HHHHHHHHHHHHHHHHHHTTTHHHHSSTT-SEEEEEEEEEEEE-S---TT-EEEEEEEEEEE-SSEEEEEEEEEETTS-EEEEEEEEEEEEETTTSSB-PPPHHHHHHHHHHHHHHH-/-----TTT-S-HHHHHHT--EEEEEEPPGGGB-TTSSB-HHHHHHHHHHHHHHHHHHTTTHHHHSSTT-SEEEEEEEEEEEE-S---TT-EEEEEEEEEEE-SSEEEEEEEEEETTS-EEEEEEEEEEEEETTTSSB-PPPHHHHHHHHHHHHHHH-